Protein AF-A0A6A9QMZ2-F1 (afdb_monomer)

Foldseek 3Di:
DLLCLVLLPAADEAEPPPPDPVVVVLVVLLVVLQLDAPQCNVVRDDDPSCPPSVVDDHNPFQQHDPDLAADAQRKHFFAQQPRSYDADEPDHGAIWGAHDRVNRYIYHDDPVVGSSGYHYHYDYLVCPLVLAWLEEEEADQPFAAVVVVLVVLQVCCVVTNYHYDFDAQVDDVVVSVVVSPVPPVPVVRHHYGYHHLQHPDPDPTDGRVRSSNSVSVVSSVSND

Radius of gyration: 20.59 Å; Cα contacts (8 Å, |Δi|>4): 320; chains: 1; bounding box: 48×42×63 Å

Solvent-accessible surface area (backbone atoms only — not comparable to full-atom va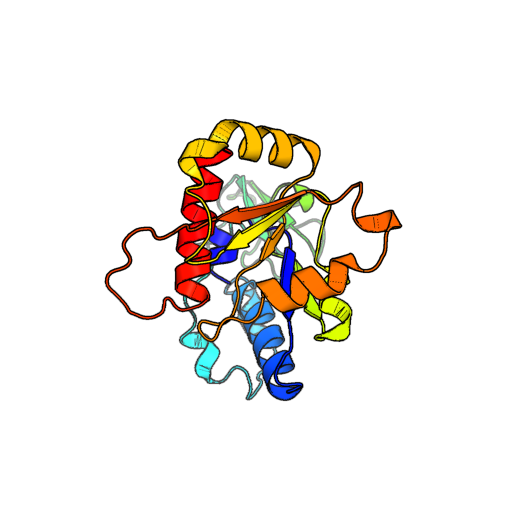lues): 13296 Å² total; per-residue (Å²): 106,51,63,45,48,76,71,64,38,62,70,45,78,43,72,44,83,81,76,52,66,67,59,54,49,34,54,52,51,53,48,61,56,54,72,43,35,78,67,58,49,74,79,49,80,93,47,83,79,49,74,64,56,86,74,54,78,81,54,74,46,78,50,36,77,92,58,71,66,72,46,67,74,42,48,30,55,25,53,89,60,47,47,64,49,90,52,56,56,93,64,39,66,48,38,33,25,29,72,33,53,88,81,23,36,35,43,87,38,72,68,89,80,53,72,77,60,47,51,76,47,80,37,46,66,87,48,50,61,74,66,63,44,53,27,24,39,34,59,37,88,89,30,47,62,56,81,84,42,32,68,60,54,32,57,43,34,78,74,62,41,74,35,79,47,76,46,58,66,90,56,65,54,70,63,56,52,58,65,54,51,79,43,75,84,57,57,82,63,41,51,73,44,53,25,22,71,63,75,88,61,94,58,97,66,63,51,51,72,59,47,51,47,45,39,51,54,53,50,52,65,51,66,105

Secondary structure (DSSP, 8-state):
-HHHHHTT-SEEEEEESS--HHHHHHHHHHHHHHHS-HHHHTTSPP-GGGTTGGGSPP---TTS-SSSS--TT-EEEEBTTB-SS--B-SSSSEEEEEEETTTTEEEEE-GGGS---PEEEEEESGGGGGG--SEEEEEEEEEEPGGGGHHHHHHHHHHH--EEEE--TT--HHHHHHHHT--HHHHTT-EEEEE-SSTT-SSS---HHHHHHHHHHHHHHHH-

pLDDT: mean 88.33, std 8.97, range [49.62, 98.19]

Organism: NCBI:txid523847

InterPro domains:
  IPR003750 Putative RNA methyltransferase C9orf114-like [PF02598] (19-68)
  IPR012340 Nucleic acid-binding, OB-fold [G3DSA:2.40.50.140] (64-119)
  IPR029026 tRNA (guanine-N1-)-methyltransferase, N-terminal [G3DSA:3.40.1280.10] (2-221)
  IPR029028 Alpha/beta knot methyltransferases [SSF75217] (2-222)

Structure (mmCIF, N/CA/C/O backbone):
data_AF-A0A6A9QMZ2-F1
#
_entry.id   AF-A0A6A9QMZ2-F1
#
loop_
_atom_site.group_PDB
_atom_site.id
_atom_site.type_symbol
_atom_site.label_atom_id
_atom_site.label_alt_id
_atom_site.label_comp_id
_atom_site.label_asym_id
_atom_site.label_entity_id
_atom_site.label_seq_id
_atom_site.pdbx_PDB_ins_code
_atom_site.Cartn_x
_atom_site.Cartn_y
_atom_site.Cartn_z
_atom_site.occupancy
_atom_site.B_iso_or_equiv
_atom_site.auth_seq_id
_atom_site.auth_comp_id
_atom_site.auth_asym_id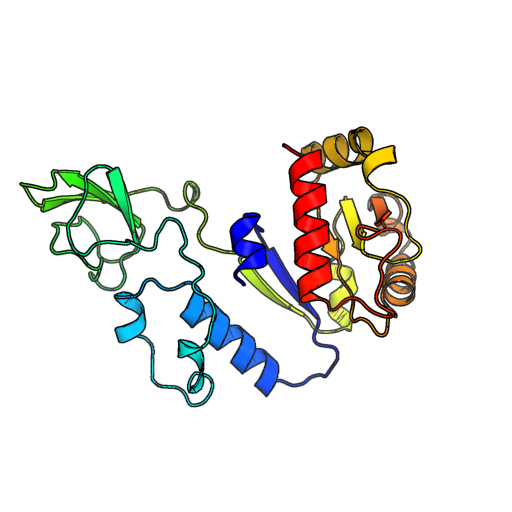
_atom_site.auth_atom_id
_atom_site.pdbx_PDB_model_num
ATOM 1 N N . MET A 1 1 ? -2.207 -4.428 -2.114 1.00 86.50 1 MET A N 1
ATOM 2 C CA . MET A 1 1 ? -1.305 -4.008 -3.212 1.00 86.50 1 MET A CA 1
ATOM 3 C C . MET A 1 1 ? -1.968 -2.960 -4.093 1.00 86.50 1 MET A C 1
ATOM 5 O O . MET A 1 1 ? -1.589 -1.808 -3.995 1.00 86.50 1 MET A O 1
ATOM 9 N N . ARG A 1 2 ? -3.012 -3.285 -4.872 1.00 91.56 2 ARG A N 1
ATOM 10 C CA . ARG A 1 2 ? -3.706 -2.273 -5.695 1.00 91.56 2 ARG A CA 1
ATOM 11 C C . ARG A 1 2 ? -4.285 -1.112 -4.872 1.00 91.56 2 ARG A C 1
ATOM 13 O O . ARG A 1 2 ? -4.018 0.035 -5.193 1.00 91.56 2 ARG A O 1
ATOM 20 N N . VAL A 1 3 ? -5.010 -1.408 -3.789 1.00 94.44 3 VAL A N 1
ATOM 21 C CA . VAL A 1 3 ? -5.594 -0.386 -2.895 1.00 94.44 3 VAL A CA 1
ATOM 22 C C . VAL A 1 3 ? -4.527 0.565 -2.344 1.00 94.44 3 VAL A C 1
ATOM 24 O O . VAL A 1 3 ? -4.656 1.772 -2.494 1.00 94.44 3 VAL A O 1
ATOM 27 N N . SER A 1 4 ? -3.435 0.034 -1.785 1.00 93.75 4 SER A N 1
ATOM 28 C CA . SER A 1 4 ? -2.322 0.851 -1.281 1.00 93.75 4 SER A CA 1
ATOM 29 C C . SER A 1 4 ? -1.710 1.736 -2.372 1.00 93.75 4 SER A C 1
ATOM 31 O O . SER A 1 4 ? -1.370 2.882 -2.103 1.00 93.75 4 SER A O 1
ATOM 33 N N . SER A 1 5 ? -1.625 1.243 -3.611 1.00 93.38 5 SER A N 1
ATOM 34 C CA . SER A 1 5 ? -1.087 2.025 -4.724 1.00 93.38 5 SER A CA 1
ATOM 35 C C . SER A 1 5 ? -2.019 3.134 -5.211 1.00 93.38 5 SER A C 1
ATOM 37 O O . SER A 1 5 ? -1.528 4.194 -5.584 1.00 93.38 5 SER A O 1
ATOM 39 N N . ILE A 1 6 ? -3.342 2.924 -5.175 1.00 95.31 6 ILE A N 1
ATOM 40 C CA . ILE A 1 6 ? -4.338 3.954 -5.528 1.00 95.31 6 ILE A CA 1
ATOM 41 C C . ILE A 1 6 ? -4.160 5.193 -4.644 1.00 95.31 6 ILE A C 1
ATOM 43 O O . ILE A 1 6 ? -4.133 6.310 -5.151 1.00 95.31 6 ILE A O 1
ATOM 47 N N . PHE A 1 7 ? -3.980 4.987 -3.338 1.00 95.94 7 PHE A N 1
ATOM 48 C CA . PHE A 1 7 ? -3.843 6.066 -2.355 1.00 95.94 7 PHE A CA 1
ATOM 49 C C . PHE A 1 7 ? -2.390 6.433 -2.043 1.00 95.94 7 PHE A C 1
ATOM 51 O O . PHE A 1 7 ? -2.130 7.073 -1.032 1.00 95.94 7 PHE A O 1
ATOM 58 N N . ARG A 1 8 ? -1.441 6.017 -2.894 1.00 94.38 8 ARG A N 1
ATOM 59 C CA . ARG A 1 8 ? -0.010 6.344 -2.778 1.00 94.38 8 ARG A CA 1
ATOM 60 C C . ARG A 1 8 ? 0.588 6.065 -1.392 1.00 94.38 8 ARG A C 1
ATOM 62 O O . ARG A 1 8 ? 1.435 6.811 -0.920 1.00 94.38 8 ARG A O 1
ATOM 69 N N . VAL A 1 9 ? 0.170 4.972 -0.753 1.00 95.62 9 VAL A N 1
ATOM 70 C CA . VAL A 1 9 ? 0.672 4.577 0.571 1.00 95.62 9 VAL A CA 1
ATOM 71 C C . VAL A 1 9 ? 2.188 4.371 0.512 1.00 95.62 9 VAL A C 1
ATOM 73 O O . VAL A 1 9 ? 2.665 3.635 -0.357 1.00 95.62 9 VAL A O 1
ATOM 76 N N . ASN A 1 10 ? 2.920 4.999 1.435 1.00 94.56 10 ASN A N 1
ATOM 77 C CA . ASN A 1 10 ? 4.382 4.930 1.525 1.00 94.56 10 ASN A CA 1
ATOM 78 C C . ASN A 1 10 ? 4.872 3.587 2.066 1.00 94.56 10 ASN A C 1
ATOM 80 O O . ASN A 1 10 ? 5.710 2.955 1.435 1.00 94.56 10 ASN A O 1
ATOM 84 N N . ASP A 1 11 ? 4.312 3.128 3.185 1.00 95.56 11 ASP A N 1
ATOM 85 C CA . ASP A 1 11 ? 4.731 1.910 3.877 1.00 95.56 11 ASP A CA 1
ATOM 86 C C . ASP A 1 11 ? 3.536 0.980 4.101 1.00 95.56 11 ASP A C 1
ATOM 88 O O . ASP A 1 11 ? 2.473 1.392 4.564 1.00 95.56 11 ASP A O 1
ATOM 92 N N . LEU A 1 12 ? 3.708 -0.300 3.771 1.00 95.62 12 LEU A N 1
ATOM 93 C CA . LEU A 1 12 ? 2.723 -1.353 3.989 1.00 95.62 12 LEU A CA 1
ATOM 94 C C . LEU A 1 12 ? 3.300 -2.402 4.939 1.00 95.62 12 LEU A C 1
ATOM 96 O O . LEU A 1 12 ? 4.093 -3.264 4.543 1.00 95.62 12 LEU A O 1
ATOM 100 N N . ILE A 1 13 ? 2.871 -2.322 6.194 1.00 94.69 13 ILE A N 1
ATOM 101 C CA . ILE A 1 13 ? 3.315 -3.205 7.269 1.00 94.69 13 ILE A CA 1
ATOM 102 C C . ILE A 1 13 ? 2.304 -4.341 7.439 1.00 94.69 13 ILE A C 1
ATOM 104 O O . ILE A 1 13 ? 1.124 -4.106 7.692 1.00 94.69 13 ILE A O 1
ATOM 108 N N . TRP A 1 14 ? 2.774 -5.577 7.310 1.00 92.94 14 TRP A N 1
ATOM 109 C CA . TRP A 1 14 ? 2.007 -6.787 7.587 1.00 92.94 14 TRP A CA 1
ATOM 110 C C . TRP A 1 14 ? 2.369 -7.298 8.972 1.00 92.94 14 TRP A C 1
ATOM 112 O O . TRP A 1 14 ? 3.551 -7.432 9.286 1.00 92.94 14 TRP A O 1
ATOM 122 N N . ILE A 1 15 ? 1.358 -7.593 9.780 1.00 90.88 15 ILE A N 1
ATOM 123 C CA . ILE A 1 15 ? 1.539 -8.195 11.099 1.00 90.88 15 ILE A CA 1
ATOM 124 C C . ILE A 1 15 ? 1.282 -9.691 10.949 1.00 90.88 15 ILE A C 1
ATOM 126 O O . ILE A 1 15 ? 0.176 -10.085 10.584 1.00 90.88 15 ILE A O 1
ATOM 130 N N . ASP A 1 16 ? 2.303 -10.503 11.197 1.00 88.38 16 ASP A N 1
ATOM 131 C CA . ASP A 1 16 ? 2.212 -11.959 11.151 1.00 88.38 16 ASP A CA 1
ATOM 132 C C . ASP A 1 16 ? 1.685 -12.498 12.487 1.00 88.38 16 ASP A C 1
ATOM 134 O O . ASP A 1 16 ? 2.429 -12.662 13.455 1.00 88.38 16 ASP A O 1
ATOM 138 N N . ASP A 1 17 ? 0.379 -12.759 12.530 1.00 82.50 17 ASP A N 1
ATOM 139 C CA . ASP A 1 17 ? -0.325 -13.365 13.662 1.00 82.50 17 ASP A CA 1
ATOM 140 C C . ASP A 1 17 ? -0.388 -14.902 13.584 1.00 82.50 17 ASP A C 1
ATOM 142 O O . ASP A 1 17 ? -0.655 -15.567 14.584 1.00 82.50 17 ASP A O 1
ATOM 146 N N . VAL A 1 18 ? -0.110 -15.491 12.415 1.00 81.38 18 VAL A N 1
ATOM 147 C CA . VAL A 1 18 ? -0.161 -16.949 12.186 1.00 81.38 18 VAL A CA 1
ATOM 148 C C . VAL A 1 18 ? 1.218 -17.603 12.352 1.00 81.38 18 VAL A C 1
ATOM 150 O O . VAL A 1 18 ? 1.312 -18.822 12.496 1.00 81.38 18 VAL A O 1
ATOM 153 N N . LYS A 1 19 ? 2.296 -16.808 12.347 1.00 79.94 19 LYS A N 1
ATOM 154 C CA . LYS A 1 19 ? 3.702 -17.250 12.362 1.00 79.94 19 LYS A CA 1
ATOM 155 C C . LYS A 1 19 ? 4.021 -18.203 11.207 1.00 79.94 19 LYS A C 1
ATOM 157 O O . LYS A 1 19 ? 4.801 -19.148 11.352 1.00 79.94 19 LYS A O 1
ATOM 162 N N . ASN A 1 20 ? 3.410 -17.967 10.044 1.00 84.50 20 ASN A N 1
ATOM 163 C CA . ASN A 1 20 ? 3.554 -18.830 8.874 1.00 84.50 20 ASN A CA 1
ATOM 164 C C . ASN A 1 20 ? 4.516 -18.220 7.844 1.00 84.50 20 ASN A C 1
ATOM 166 O O . ASN A 1 20 ? 4.152 -17.381 7.016 1.00 84.50 20 ASN A O 1
ATOM 170 N N . LYS A 1 21 ? 5.760 -18.712 7.860 1.00 85.19 21 LYS A N 1
ATOM 171 C CA . LYS A 1 21 ? 6.833 -18.238 6.973 1.00 85.19 21 LYS A CA 1
ATOM 172 C C . LYS A 1 21 ? 6.531 -18.437 5.485 1.00 85.19 21 LYS A C 1
ATOM 174 O O . LYS A 1 21 ? 6.962 -17.612 4.678 1.00 85.19 21 LYS A O 1
ATOM 179 N N . ASP A 1 22 ? 5.783 -19.474 5.118 1.00 87.12 22 ASP A N 1
ATOM 180 C CA . ASP A 1 22 ? 5.457 -19.750 3.716 1.00 87.12 22 ASP A CA 1
ATOM 181 C C . ASP A 1 22 ? 4.478 -18.711 3.165 1.00 87.12 22 ASP A C 1
ATOM 183 O O . ASP A 1 22 ? 4.673 -18.195 2.064 1.00 87.12 22 ASP A O 1
ATOM 187 N N . ILE A 1 23 ? 3.479 -18.319 3.963 1.00 88.31 23 ILE A N 1
ATOM 188 C CA . ILE A 1 23 ? 2.535 -17.252 3.600 1.00 88.31 23 ILE A CA 1
ATOM 189 C C . ILE A 1 23 ? 3.276 -15.925 3.421 1.00 88.31 23 ILE A C 1
ATOM 191 O O . ILE A 1 23 ? 3.091 -15.248 2.409 1.00 88.31 23 ILE A O 1
ATOM 195 N N . ASN A 1 24 ? 4.171 -15.580 4.349 1.00 89.38 24 ASN A N 1
ATOM 196 C CA . ASN A 1 24 ? 4.973 -14.356 4.266 1.00 89.38 24 ASN A CA 1
ATOM 197 C C . ASN A 1 24 ? 5.828 -14.314 2.995 1.00 89.38 24 ASN A C 1
ATOM 199 O O . ASN A 1 24 ? 5.927 -13.273 2.336 1.00 89.38 24 ASN A O 1
ATOM 203 N N . LYS A 1 25 ? 6.413 -15.456 2.620 1.00 90.00 25 LYS A N 1
ATOM 204 C CA . LYS A 1 25 ? 7.180 -15.597 1.381 1.00 90.00 25 LYS A CA 1
ATOM 205 C C . LYS A 1 25 ? 6.290 -15.386 0.157 1.00 90.00 25 LYS A C 1
ATOM 207 O O . LYS A 1 25 ? 6.653 -14.600 -0.715 1.00 90.00 25 LYS A O 1
ATOM 212 N N . ILE A 1 26 ? 5.119 -16.023 0.114 1.00 91.69 26 ILE A N 1
ATOM 213 C CA . ILE A 1 26 ? 4.149 -15.867 -0.980 1.00 91.69 26 ILE A CA 1
ATOM 214 C C . ILE A 1 26 ? 3.724 -14.399 -1.116 1.00 91.69 26 ILE A C 1
ATOM 216 O O . ILE A 1 26 ? 3.772 -13.849 -2.213 1.00 91.69 26 ILE A O 1
ATOM 220 N N . ILE A 1 27 ? 3.374 -13.736 -0.011 1.00 90.44 27 ILE A N 1
ATOM 221 C CA . ILE A 1 27 ? 2.973 -12.323 0.006 1.00 90.44 27 ILE A CA 1
ATOM 222 C C . ILE A 1 27 ? 4.088 -11.423 -0.550 1.00 90.44 27 ILE A C 1
ATOM 224 O O . ILE A 1 27 ? 3.818 -10.569 -1.399 1.00 90.44 27 ILE A O 1
ATOM 228 N N . CYS A 1 28 ? 5.335 -11.624 -0.114 1.00 90.50 28 CYS A N 1
ATOM 229 C CA . CYS A 1 28 ? 6.490 -10.869 -0.605 1.00 90.50 28 CYS A CA 1
ATOM 230 C C . CYS A 1 28 ? 6.742 -11.088 -2.105 1.00 90.50 28 CYS A C 1
ATOM 232 O O . CYS A 1 28 ? 7.024 -10.139 -2.836 1.00 90.50 28 CYS A O 1
ATOM 234 N N . GLU A 1 29 ? 6.671 -12.334 -2.577 1.00 92.62 29 GLU A N 1
ATOM 235 C CA . GLU A 1 29 ? 6.902 -12.671 -3.987 1.00 92.62 29 GLU A CA 1
ATOM 236 C C . GLU A 1 29 ? 5.795 -12.119 -4.886 1.00 92.62 29 GLU A C 1
ATOM 238 O O . GLU A 1 29 ? 6.093 -11.490 -5.903 1.00 92.62 29 GLU A O 1
ATOM 243 N N . LEU A 1 30 ? 4.527 -12.269 -4.486 1.00 92.06 30 LEU A N 1
ATOM 244 C CA . LEU A 1 30 ? 3.396 -11.673 -5.199 1.00 92.06 30 LEU A CA 1
ATOM 245 C C . LEU A 1 30 ? 3.534 -10.149 -5.261 1.00 92.06 30 LEU A C 1
ATOM 247 O O . LEU A 1 30 ? 3.260 -9.561 -6.307 1.00 92.06 30 LEU A O 1
ATOM 251 N N . TYR A 1 31 ? 4.011 -9.510 -4.184 1.00 91.25 31 TYR A N 1
ATOM 252 C CA . TYR A 1 31 ? 4.220 -8.065 -4.169 1.00 91.25 31 TYR A CA 1
ATOM 253 C C . TYR A 1 31 ? 5.272 -7.642 -5.183 1.00 91.25 31 TYR A C 1
ATOM 255 O O . TYR A 1 31 ? 4.969 -6.850 -6.078 1.00 91.25 31 TYR A O 1
ATOM 263 N N . LYS A 1 32 ? 6.468 -8.235 -5.091 1.00 90.31 32 LYS A N 1
ATOM 264 C CA . LYS A 1 32 ? 7.588 -7.983 -6.005 1.00 90.31 32 LYS A CA 1
ATOM 265 C C . LYS A 1 32 ? 7.188 -8.206 -7.458 1.00 90.31 32 LYS A C 1
ATOM 267 O O . LYS A 1 32 ? 7.542 -7.401 -8.309 1.00 90.31 32 LYS A O 1
ATOM 272 N N . TYR A 1 33 ? 6.422 -9.256 -7.739 1.00 91.19 33 TYR A N 1
ATOM 273 C CA . TYR A 1 33 ? 5.910 -9.519 -9.078 1.00 91.19 33 TYR A CA 1
ATOM 274 C C . TYR A 1 33 ? 4.891 -8.459 -9.532 1.00 91.19 33 TYR A C 1
ATOM 276 O O . TYR A 1 33 ? 4.923 -8.016 -10.680 1.00 91.19 33 TYR A O 1
ATOM 284 N N . SER A 1 34 ? 3.991 -8.022 -8.643 1.00 89.81 34 SER A N 1
ATOM 285 C CA . SER A 1 34 ? 2.905 -7.087 -8.973 1.00 89.81 34 SER A CA 1
ATOM 286 C C . SER A 1 34 ? 3.379 -5.670 -9.318 1.00 89.81 34 SER A C 1
ATOM 288 O O . SER A 1 34 ? 2.790 -5.034 -10.192 1.00 89.81 34 SER A O 1
ATOM 290 N N . ILE A 1 35 ? 4.442 -5.191 -8.660 1.00 89.19 35 ILE A N 1
ATOM 291 C CA . ILE A 1 35 ? 4.995 -3.841 -8.857 1.00 89.19 35 ILE A CA 1
ATOM 292 C C . ILE A 1 35 ? 5.914 -3.741 -10.075 1.00 89.19 35 ILE A C 1
ATOM 294 O O . ILE A 1 35 ? 6.258 -2.634 -10.481 1.00 89.19 35 ILE A O 1
ATOM 298 N N . LEU A 1 36 ? 6.330 -4.864 -10.666 1.00 89.38 36 LEU A N 1
ATOM 299 C CA . LEU A 1 36 ? 7.163 -4.843 -11.864 1.00 89.38 36 LEU A CA 1
ATOM 300 C C . LEU A 1 36 ? 6.318 -4.535 -13.107 1.00 89.38 36 LEU A C 1
ATOM 302 O O . LEU A 1 36 ? 5.219 -5.078 -13.247 1.00 89.38 36 LEU A O 1
ATOM 306 N N . PRO A 1 37 ? 6.824 -3.718 -14.044 1.00 88.75 37 PRO A N 1
ATOM 307 C CA . PRO A 1 37 ? 6.187 -3.542 -15.339 1.00 88.75 37 PRO A CA 1
ATOM 308 C C . PRO A 1 37 ? 6.299 -4.819 -16.184 1.00 88.75 37 PRO A C 1
ATOM 310 O O . PRO A 1 37 ? 7.198 -5.643 -15.995 1.00 88.75 37 PRO A O 1
ATOM 313 N N . SER A 1 38 ? 5.398 -4.980 -17.154 1.00 87.06 38 SER A N 1
ATOM 314 C CA . SER A 1 38 ? 5.244 -6.213 -17.944 1.00 87.06 38 SER A CA 1
ATOM 315 C C . SER A 1 38 ? 6.528 -6.704 -18.624 1.00 87.06 38 SER A C 1
ATOM 317 O O . SER A 1 38 ? 6.740 -7.912 -18.711 1.00 87.06 38 SER A O 1
ATOM 319 N N . TYR A 1 39 ? 7.401 -5.800 -19.076 1.00 87.81 39 TYR A N 1
ATOM 320 C CA . TYR A 1 39 ? 8.663 -6.168 -19.728 1.00 87.81 39 TYR A CA 1
ATOM 321 C C . TYR A 1 39 ? 9.715 -6.715 -18.751 1.00 87.81 39 TYR A C 1
ATOM 323 O O . TYR A 1 39 ? 10.486 -7.580 -19.149 1.00 87.81 39 TYR A O 1
ATOM 331 N N . LEU A 1 40 ? 9.697 -6.301 -17.476 1.00 90.25 40 LEU A N 1
ATOM 332 C CA . LEU A 1 40 ? 10.585 -6.840 -16.433 1.00 90.25 40 LEU A CA 1
ATOM 333 C C . LEU A 1 40 ? 10.031 -8.108 -15.776 1.00 90.25 40 LEU A C 1
ATOM 335 O O . LEU A 1 40 ? 10.783 -8.861 -15.162 1.00 90.25 40 LEU A O 1
ATOM 339 N N . LYS A 1 41 ? 8.725 -8.383 -15.907 1.00 88.69 41 LYS A N 1
ATOM 340 C CA . LYS A 1 41 ? 8.127 -9.631 -15.399 1.00 88.69 41 LYS A CA 1
ATOM 341 C C . LYS A 1 41 ? 8.687 -10.874 -16.089 1.00 88.69 41 LYS A C 1
ATOM 343 O O . LYS A 1 41 ? 8.692 -11.935 -15.476 1.00 88.69 41 LYS A O 1
ATOM 348 N N . LYS A 1 42 ? 9.154 -10.749 -17.337 1.00 84.06 42 LYS A N 1
ATOM 349 C CA . LYS A 1 42 ? 9.774 -11.851 -18.093 1.00 84.06 42 LYS A CA 1
ATOM 350 C C . LYS A 1 42 ? 11.081 -12.333 -17.462 1.00 84.06 42 LYS A C 1
ATOM 352 O O . LYS A 1 42 ? 11.360 -13.524 -17.500 1.00 84.06 42 LYS A O 1
ATOM 357 N N . ASP A 1 43 ? 11.823 -11.421 -16.839 1.00 85.88 43 ASP A N 1
ATOM 358 C CA . ASP A 1 43 ? 13.094 -11.715 -16.170 1.00 85.88 43 ASP A CA 1
ATOM 359 C C . ASP A 1 43 ? 12.888 -12.209 -14.726 1.00 85.88 43 ASP A C 1
ATOM 361 O O . ASP A 1 43 ? 13.849 -12.527 -14.018 1.00 85.88 43 ASP A O 1
ATOM 365 N N . PHE A 1 44 ? 11.635 -12.256 -14.257 1.00 88.00 44 PHE A N 1
ATOM 366 C CA . PHE A 1 44 ? 11.313 -12.728 -12.920 1.00 88.00 44 PHE A CA 1
ATOM 367 C C . PHE A 1 44 ? 11.369 -14.265 -12.867 1.00 88.00 44 PHE A C 1
ATOM 369 O O . PHE A 1 44 ? 10.736 -14.921 -13.696 1.00 88.00 44 PHE A O 1
ATOM 376 N N . PRO A 1 45 ? 12.077 -14.871 -11.892 1.00 88.94 45 PRO A N 1
ATOM 377 C CA . PRO A 1 45 ? 12.206 -16.323 -11.815 1.00 88.94 45 PRO A CA 1
ATOM 378 C C . PRO A 1 45 ? 10.857 -17.041 -11.718 1.00 88.94 45 PRO A C 1
ATOM 380 O O . PRO A 1 45 ? 9.973 -16.625 -10.965 1.00 88.94 45 PRO A O 1
ATOM 383 N N . ILE A 1 46 ? 10.733 -18.171 -12.418 1.00 87.62 46 ILE A N 1
ATOM 384 C CA . ILE A 1 46 ? 9.569 -19.053 -12.304 1.00 87.62 46 ILE A CA 1
ATOM 385 C C . ILE A 1 46 ? 9.579 -19.684 -10.908 1.00 87.62 46 ILE A C 1
ATOM 387 O O . ILE A 1 46 ? 10.530 -20.364 -10.524 1.00 87.62 46 ILE A O 1
ATOM 391 N N . LYS A 1 47 ? 8.515 -19.439 -10.145 1.00 90.38 47 LYS A N 1
ATOM 392 C CA . LYS A 1 47 ? 8.350 -19.878 -8.757 1.00 90.38 47 LYS A CA 1
ATOM 393 C C . LYS A 1 47 ? 6.965 -20.485 -8.570 1.00 90.38 47 LYS A C 1
ATOM 395 O O . LYS A 1 47 ? 5.987 -19.953 -9.098 1.00 90.38 47 LYS A O 1
ATOM 400 N N . ASN A 1 48 ? 6.864 -21.562 -7.791 1.00 87.81 48 ASN A N 1
ATOM 401 C CA . ASN A 1 48 ? 5.579 -22.215 -7.507 1.00 87.81 48 ASN A CA 1
ATOM 402 C C . ASN A 1 48 ? 4.613 -21.272 -6.776 1.00 87.81 48 ASN A C 1
ATOM 404 O O . ASN A 1 48 ? 3.410 -21.295 -7.029 1.00 87.81 48 ASN A O 1
ATOM 408 N N . GLU A 1 49 ? 5.152 -20.384 -5.941 1.00 89.81 49 GLU A N 1
ATOM 409 C CA . GLU A 1 49 ? 4.430 -19.330 -5.226 1.00 89.81 49 GLU A CA 1
ATOM 410 C C . GLU A 1 49 ? 3.697 -18.362 -6.176 1.00 89.81 49 GLU A C 1
ATOM 412 O O . GLU A 1 49 ? 2.705 -17.748 -5.792 1.00 89.81 49 GLU A O 1
ATOM 417 N N . LEU A 1 50 ? 4.151 -18.249 -7.432 1.00 90.19 50 LEU A N 1
ATOM 418 C CA . LEU A 1 50 ? 3.605 -17.344 -8.447 1.00 90.19 50 LEU A CA 1
ATOM 419 C C . LEU A 1 50 ? 2.734 -18.044 -9.496 1.00 90.19 50 LEU A C 1
ATOM 421 O O . LEU A 1 50 ? 2.322 -17.404 -10.463 1.00 90.19 50 LEU A O 1
ATOM 425 N N . LYS A 1 51 ? 2.393 -19.327 -9.306 1.00 90.44 51 LYS A N 1
ATOM 426 C CA . LYS A 1 51 ? 1.584 -20.109 -10.262 1.00 90.44 51 LYS A CA 1
ATOM 427 C C . LYS A 1 51 ? 0.287 -19.401 -10.681 1.00 90.44 51 LYS A C 1
ATOM 429 O O . LYS A 1 51 ? -0.125 -19.506 -11.831 1.00 90.44 51 LYS A O 1
ATOM 434 N N . TYR A 1 52 ? -0.336 -18.669 -9.757 1.00 88.56 52 TYR A N 1
ATOM 435 C CA . TYR A 1 52 ? -1.592 -17.944 -9.981 1.00 88.56 52 TYR A CA 1
ATOM 436 C C . TYR A 1 52 ? -1.418 -16.420 -10.050 1.00 88.56 52 TYR A C 1
ATOM 438 O O . TYR A 1 52 ? -2.405 -15.688 -10.008 1.00 88.56 52 TYR A O 1
ATOM 446 N N . ALA A 1 53 ? -0.187 -15.913 -10.184 1.00 88.25 53 ALA A N 1
ATOM 447 C CA . ALA A 1 53 ? 0.082 -14.473 -10.192 1.00 88.25 53 ALA A CA 1
ATOM 448 C C . ALA A 1 53 ? -0.593 -13.734 -11.365 1.00 88.25 53 ALA A C 1
ATOM 450 O O . ALA A 1 53 ? -0.850 -12.537 -11.267 1.00 88.25 53 ALA A O 1
ATOM 451 N N . GLY A 1 54 ? -0.942 -14.442 -12.446 1.00 85.06 54 GLY A N 1
ATOM 452 C CA . GLY A 1 54 ? -1.722 -13.894 -13.561 1.00 85.06 54 GLY A CA 1
ATOM 453 C C . GLY A 1 54 ? -3.170 -13.526 -13.209 1.00 85.06 54 GLY A C 1
ATOM 454 O O . GLY A 1 54 ? -3.781 -12.754 -13.937 1.00 85.06 54 GLY A O 1
ATOM 455 N N . LEU A 1 55 ? -3.710 -14.030 -12.092 1.00 88.69 55 LEU A N 1
ATOM 456 C CA . LEU A 1 55 ? -5.038 -13.657 -11.584 1.00 88.69 55 LEU A CA 1
ATOM 457 C C . LEU A 1 55 ? -5.016 -12.369 -10.747 1.00 88.69 55 LEU A C 1
ATOM 459 O O . LEU A 1 55 ? -6.071 -11.865 -10.362 1.00 88.69 55 LEU A O 1
ATOM 463 N N . LEU A 1 56 ? -3.829 -11.840 -10.426 1.00 87.44 56 LEU A N 1
ATOM 464 C CA . LEU A 1 56 ? -3.712 -10.602 -9.663 1.00 87.44 56 LEU A CA 1
ATOM 465 C C . LEU A 1 56 ? -4.276 -9.426 -10.461 1.00 87.44 56 LEU A C 1
ATOM 467 O O . LEU A 1 56 ? -4.002 -9.262 -11.650 1.00 87.44 56 LEU A O 1
ATOM 471 N N . SER A 1 57 ? -5.005 -8.547 -9.776 1.00 87.12 57 SER A N 1
ATOM 472 C CA . SER A 1 57 ? -5.441 -7.290 -10.379 1.00 87.12 57 SER A CA 1
ATOM 473 C C . SER A 1 57 ? -4.228 -6.423 -10.737 1.00 87.12 57 SER A C 1
ATOM 475 O O . SER A 1 57 ? -3.324 -6.275 -9.906 1.00 87.12 57 SER A O 1
ATOM 477 N N . PRO A 1 58 ? -4.201 -5.802 -11.928 1.00 87.25 58 PRO A N 1
ATOM 478 C CA . PRO A 1 58 ? -3.083 -4.962 -12.330 1.00 87.25 58 PRO A CA 1
ATOM 479 C C . PRO A 1 58 ? -2.969 -3.735 -11.416 1.00 87.25 58 PRO A C 1
ATOM 481 O O . PRO A 1 58 ? -3.974 -3.099 -11.073 1.00 87.25 58 PRO A O 1
ATOM 484 N N . VAL A 1 59 ? -1.738 -3.409 -11.012 1.00 87.19 59 VAL A N 1
ATOM 485 C CA . VAL A 1 59 ? -1.443 -2.225 -10.189 1.00 87.19 59 VAL A CA 1
ATOM 486 C C . VAL A 1 59 ? -1.317 -0.973 -11.062 1.00 87.19 59 VAL A C 1
ATOM 488 O O . VAL A 1 59 ? -1.802 0.073 -10.647 1.00 87.19 59 VAL A O 1
ATOM 491 N N . ASN A 1 60 ? -0.753 -1.097 -12.274 1.00 84.81 60 ASN A N 1
ATOM 492 C CA . ASN A 1 60 ? -0.545 -0.011 -13.243 1.00 84.81 60 ASN A CA 1
ATOM 493 C C . ASN A 1 60 ? 0.052 1.242 -12.589 1.00 84.81 60 ASN A C 1
ATOM 495 O O . ASN A 1 60 ? -0.563 2.309 -12.577 1.00 84.81 60 ASN A O 1
ATOM 499 N N . LEU A 1 61 ? 1.239 1.086 -11.998 1.00 86.81 61 LEU A N 1
ATOM 500 C CA . LEU A 1 61 ? 1.973 2.214 -11.429 1.00 86.81 61 LEU A CA 1
ATOM 501 C C . LEU A 1 61 ? 2.372 3.199 -12.540 1.00 86.81 61 LEU A C 1
ATOM 503 O O . LEU A 1 61 ? 2.465 2.795 -13.696 1.00 86.81 61 LEU A O 1
ATOM 507 N N . PRO A 1 62 ? 2.673 4.466 -12.215 1.00 83.00 62 PRO A N 1
ATOM 508 C CA . PRO A 1 62 ? 3.123 5.443 -13.206 1.00 83.00 62 PRO A CA 1
ATOM 509 C C . PRO A 1 62 ? 4.330 4.993 -14.049 1.00 83.00 62 PRO A C 1
ATOM 511 O O . PRO A 1 62 ? 4.465 5.408 -15.191 1.00 83.00 62 PRO A O 1
ATOM 514 N N . SER A 1 63 ? 5.180 4.114 -13.510 1.00 77.62 63 SER A N 1
ATOM 515 C CA . SER A 1 63 ? 6.324 3.518 -14.212 1.00 77.62 63 SER A CA 1
ATOM 516 C C . SER A 1 63 ? 5.972 2.326 -15.108 1.00 77.62 63 SER A C 1
ATOM 518 O O . SER A 1 63 ? 6.869 1.701 -15.677 1.00 77.62 63 SER A O 1
ATOM 520 N N . HIS A 1 64 ? 4.694 1.941 -15.190 1.00 82.88 64 HIS A N 1
ATOM 521 C CA . HIS A 1 64 ? 4.209 0.834 -16.012 1.00 82.88 64 HIS A CA 1
ATOM 522 C C . HIS A 1 64 ? 3.723 1.391 -17.354 1.00 82.88 64 HIS A C 1
ATOM 524 O O . HIS A 1 64 ? 2.609 1.914 -17.423 1.00 82.88 64 HIS A O 1
ATOM 530 N N . PRO A 1 65 ? 4.517 1.277 -18.431 1.00 72.56 65 PRO A N 1
ATOM 531 C CA . PRO A 1 65 ? 4.124 1.795 -19.730 1.00 72.56 65 PRO A CA 1
ATOM 532 C C . PRO A 1 65 ? 2.935 1.005 -20.277 1.00 72.56 65 PRO A C 1
ATOM 534 O O . PRO A 1 65 ? 2.869 -0.223 -20.160 1.00 72.56 65 PRO A O 1
ATOM 537 N N . GLN A 1 66 ? 1.997 1.714 -20.903 1.00 68.12 66 GLN A N 1
ATOM 538 C CA . GLN A 1 66 ? 0.830 1.104 -21.551 1.00 68.12 66 GLN A CA 1
ATOM 539 C C . GLN A 1 66 ? 1.106 0.717 -23.009 1.00 68.12 66 GLN A C 1
ATOM 541 O O . GLN A 1 66 ? 0.357 -0.067 -23.589 1.00 68.12 66 GLN A O 1
ATOM 546 N N . GLN A 1 67 ? 2.177 1.252 -23.603 1.00 73.19 67 GLN A N 1
ATOM 547 C CA . GLN A 1 67 ? 2.507 1.075 -25.014 1.00 73.19 67 GLN A CA 1
ATOM 548 C C . GLN A 1 67 ? 3.977 0.692 -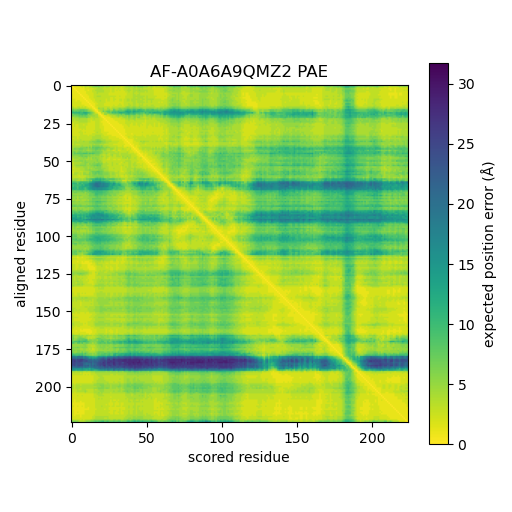25.203 1.00 73.19 67 GLN A C 1
ATOM 550 O O . GLN A 1 67 ? 4.851 1.049 -24.416 1.00 73.19 67 GLN A O 1
ATOM 555 N N . ALA A 1 68 ? 4.257 -0.048 -26.276 1.00 71.62 68 ALA A N 1
ATOM 556 C CA . ALA A 1 68 ? 5.619 -0.447 -26.629 1.00 71.62 68 ALA A CA 1
ATOM 557 C C . ALA A 1 68 ? 6.434 0.691 -27.271 1.00 71.62 68 ALA A C 1
ATOM 559 O O . ALA A 1 68 ? 7.651 0.581 -27.369 1.00 71.62 68 ALA A O 1
ATOM 560 N N . LEU A 1 69 ? 5.778 1.766 -27.714 1.00 81.25 69 LEU A N 1
ATOM 561 C CA . LEU A 1 69 ? 6.428 2.901 -28.363 1.00 81.25 69 LEU A CA 1
ATOM 562 C C . LEU A 1 69 ? 6.894 3.928 -27.322 1.00 81.25 69 LEU A C 1
ATOM 564 O O . LEU A 1 69 ? 6.154 4.174 -26.369 1.00 81.25 69 LEU A O 1
ATOM 568 N N . PRO A 1 70 ? 8.085 4.528 -27.496 1.00 81.88 70 PRO A N 1
ATOM 569 C CA . PRO A 1 70 ? 8.556 5.589 -26.619 1.00 81.88 70 PRO A CA 1
ATOM 570 C C . PRO A 1 70 ? 7.739 6.860 -26.873 1.00 81.88 70 PRO A C 1
ATOM 572 O O . PRO A 1 70 ? 7.701 7.358 -27.997 1.00 81.88 70 PRO A O 1
ATOM 575 N N . LEU A 1 71 ? 7.091 7.387 -25.836 1.00 87.00 71 LEU A N 1
ATOM 576 C CA . LEU A 1 71 ? 6.388 8.670 -25.886 1.00 87.00 71 LEU A CA 1
ATOM 577 C C . LEU A 1 71 ? 7.194 9.727 -25.136 1.00 87.00 71 LEU A C 1
ATOM 579 O O . LEU A 1 71 ? 7.725 9.454 -24.065 1.00 87.00 71 LEU A O 1
ATOM 583 N N . GLU A 1 72 ? 7.292 10.937 -25.681 1.00 89.25 72 GLU A N 1
ATOM 584 C CA . GLU A 1 72 ? 8.009 12.031 -25.017 1.00 89.25 72 GLU A CA 1
ATOM 585 C C . GLU A 1 72 ? 7.393 12.352 -23.649 1.00 89.25 72 GLU A C 1
ATOM 587 O O . GLU A 1 72 ? 6.174 12.417 -23.493 1.00 89.25 72 GLU A O 1
ATOM 592 N N . GLY A 1 73 ? 8.253 12.514 -22.642 1.00 86.94 73 GLY A N 1
ATOM 593 C CA . GLY A 1 73 ? 7.863 12.693 -21.244 1.00 86.94 73 GLY A CA 1
ATOM 594 C C . GLY A 1 73 ? 7.492 11.398 -20.511 1.00 86.94 73 GLY A C 1
ATOM 595 O O . GLY A 1 73 ? 7.285 11.434 -19.299 1.00 86.94 73 GLY A O 1
ATOM 596 N N . GLU A 1 74 ? 7.427 10.249 -21.191 1.00 86.88 74 GLU A N 1
ATOM 597 C CA . GLU A 1 74 ? 7.164 8.968 -20.535 1.00 86.88 74 GLU A CA 1
ATOM 598 C C . GLU A 1 74 ? 8.354 8.551 -19.664 1.00 86.88 74 GLU A C 1
ATOM 600 O O . GLU A 1 74 ? 9.504 8.561 -20.113 1.00 86.88 74 GLU A O 1
ATOM 605 N N . VAL A 1 75 ? 8.062 8.148 -18.423 1.00 88.44 75 VAL A N 1
ATOM 606 C CA . VAL A 1 75 ? 9.056 7.662 -17.462 1.00 88.44 75 VAL A CA 1
ATOM 607 C C . VAL A 1 75 ? 8.965 6.146 -17.342 1.00 88.44 75 VAL A C 1
ATOM 609 O O . VAL A 1 75 ? 7.893 5.596 -17.089 1.00 88.44 75 VAL A O 1
ATOM 612 N N . ARG A 1 76 ? 10.098 5.454 -17.469 1.00 87.25 76 ARG A N 1
ATOM 613 C CA . ARG A 1 76 ? 10.176 3.992 -17.384 1.00 87.25 76 ARG A CA 1
ATOM 614 C C . ARG A 1 76 ? 11.275 3.546 -16.443 1.00 87.25 76 ARG A C 1
ATOM 616 O O . ARG A 1 76 ? 12.335 4.155 -16.375 1.00 87.25 76 ARG A O 1
ATOM 623 N N . ILE A 1 77 ? 11.034 2.450 -15.731 1.00 88.69 77 ILE A N 1
ATOM 624 C CA . ILE A 1 77 ? 12.060 1.814 -14.902 1.00 88.69 77 ILE A CA 1
ATOM 625 C C . ILE A 1 77 ? 12.868 0.819 -15.736 1.00 88.69 77 ILE A C 1
ATOM 627 O O . ILE A 1 77 ? 12.309 -0.103 -16.328 1.00 88.69 77 ILE A O 1
ATOM 631 N N . GLY A 1 78 ? 14.182 0.989 -15.775 1.00 89.06 78 GLY A N 1
ATOM 632 C CA . GLY A 1 78 ? 15.116 0.053 -16.382 1.00 89.06 78 GLY A CA 1
ATOM 633 C C . GLY A 1 78 ? 15.752 -0.862 -15.356 1.00 89.06 78 GLY A C 1
ATOM 634 O O . GLY A 1 78 ? 16.052 -0.441 -14.233 1.00 89.06 78 GLY A O 1
ATOM 635 N N . ARG A 1 79 ? 15.974 -2.115 -15.757 1.00 88.75 79 ARG A N 1
ATOM 636 C CA . ARG A 1 79 ? 16.880 -3.028 -15.057 1.00 88.75 79 ARG A CA 1
ATOM 637 C C . ARG A 1 79 ? 17.772 -3.758 -16.044 1.00 88.75 79 ARG A C 1
ATOM 639 O O . ARG A 1 79 ? 17.262 -4.301 -17.021 1.00 88.75 79 ARG A O 1
ATOM 646 N N . LYS A 1 80 ? 19.077 -3.823 -15.775 1.00 87.19 80 LYS A N 1
ATOM 647 C CA . LYS A 1 80 ? 20.079 -4.482 -16.633 1.00 87.19 80 LYS A CA 1
ATOM 648 C C . LYS A 1 80 ? 19.991 -4.035 -18.105 1.00 87.19 80 LYS A C 1
ATOM 650 O O . LYS A 1 80 ? 20.116 -4.853 -19.010 1.00 87.19 80 LYS A O 1
ATOM 655 N N . GLY A 1 81 ? 19.713 -2.752 -18.335 1.00 85.75 81 GLY A N 1
ATOM 656 C CA . GLY A 1 81 ? 19.546 -2.157 -19.665 1.00 85.75 81 GLY A CA 1
ATOM 657 C C . GLY A 1 81 ? 18.177 -2.394 -20.316 1.00 85.75 81 GLY A C 1
ATOM 658 O O . GLY A 1 81 ? 17.912 -1.854 -21.383 1.00 85.75 81 GLY A O 1
ATOM 659 N N . ASN A 1 82 ? 17.274 -3.161 -19.696 1.00 88.19 82 ASN A N 1
ATOM 660 C CA . ASN A 1 82 ? 15.927 -3.386 -20.215 1.00 88.19 82 ASN A CA 1
ATOM 661 C C . ASN A 1 82 ? 14.949 -2.329 -19.677 1.00 88.19 82 ASN A C 1
ATOM 663 O O . ASN A 1 82 ? 14.486 -2.425 -18.540 1.00 88.19 82 ASN A O 1
ATOM 667 N N . PHE A 1 83 ? 14.608 -1.345 -20.512 1.00 86.44 83 PHE A N 1
ATOM 668 C CA . PHE A 1 83 ? 13.603 -0.305 -20.233 1.00 86.44 83 PHE A CA 1
ATOM 669 C C . PHE A 1 83 ? 12.249 -0.579 -20.918 1.00 86.44 83 PHE A C 1
ATOM 671 O O . PHE A 1 83 ? 11.342 0.255 -20.886 1.00 86.44 83 PHE A O 1
ATOM 678 N N . GLY A 1 84 ? 12.098 -1.738 -21.571 1.00 85.06 84 GLY A N 1
ATOM 679 C CA . GLY A 1 84 ? 10.896 -2.083 -22.334 1.00 85.06 84 GLY A CA 1
ATOM 680 C C . GLY A 1 84 ? 10.699 -1.267 -23.617 1.00 85.06 84 GLY A C 1
ATOM 681 O O . GLY A 1 84 ? 9.614 -1.311 -24.192 1.00 85.06 84 GLY A O 1
ATOM 682 N N . ILE A 1 85 ? 11.720 -0.515 -24.034 1.00 82.88 85 ILE A N 1
ATOM 683 C CA . ILE A 1 85 ? 11.817 0.260 -25.276 1.00 82.88 85 ILE A CA 1
ATOM 684 C C . ILE A 1 85 ? 13.253 0.224 -25.782 1.00 82.88 85 ILE A C 1
ATOM 686 O O . ILE A 1 85 ? 14.190 0.079 -25.000 1.00 82.88 85 ILE A O 1
ATOM 690 N N . ASP A 1 86 ? 13.391 0.388 -27.091 1.00 82.56 86 ASP A N 1
ATOM 691 C CA . ASP A 1 86 ? 14.664 0.546 -27.785 1.00 82.56 86 ASP A CA 1
ATOM 692 C C . ASP A 1 86 ? 15.048 2.036 -27.796 1.00 82.56 86 ASP A C 1
ATOM 694 O O . ASP A 1 86 ? 14.699 2.773 -28.722 1.00 82.56 86 ASP A O 1
ATOM 698 N N . VAL A 1 87 ? 15.655 2.500 -26.698 1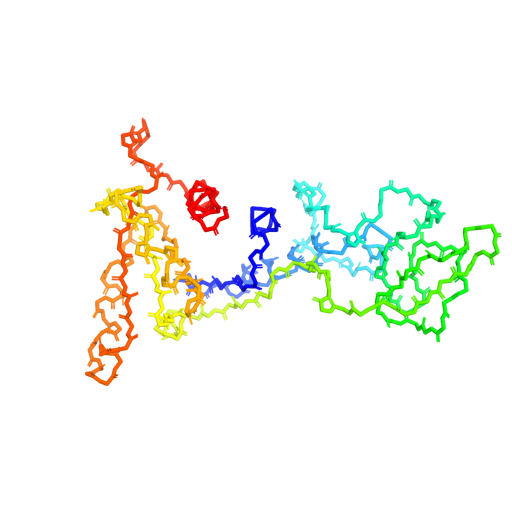.00 79.50 87 VAL A N 1
ATOM 699 C CA . VAL A 1 87 ? 16.144 3.876 -26.520 1.00 79.50 87 VAL A CA 1
ATOM 700 C C . VAL A 1 87 ? 17.555 3.895 -25.953 1.00 79.50 87 VAL A C 1
ATOM 702 O O . VAL A 1 87 ? 17.898 3.094 -25.085 1.00 79.50 87 VAL A O 1
ATOM 705 N N . ASP A 1 88 ? 18.342 4.866 -26.405 1.00 82.12 88 ASP A N 1
ATOM 706 C CA . ASP A 1 88 ? 19.664 5.154 -25.875 1.00 82.12 88 ASP A CA 1
ATOM 707 C C . ASP A 1 88 ? 19.511 5.757 -24.476 1.00 82.12 88 ASP A C 1
ATOM 709 O O . ASP A 1 88 ? 19.136 6.924 -24.301 1.00 82.12 88 ASP A O 1
ATOM 713 N N . THR A 1 89 ? 19.780 4.936 -23.463 1.00 80.31 89 THR A N 1
ATOM 714 C CA . THR A 1 89 ? 19.798 5.339 -22.055 1.00 80.31 89 THR A CA 1
ATOM 715 C C . THR A 1 89 ? 21.233 5.484 -21.557 1.00 80.31 89 THR A C 1
ATOM 717 O O . THR A 1 89 ? 22.057 4.607 -21.815 1.00 80.31 89 THR A O 1
ATOM 720 N N . PRO A 1 90 ? 21.554 6.527 -20.770 1.00 78.50 90 PRO A N 1
ATOM 721 C CA . PRO A 1 90 ? 22.916 6.740 -20.281 1.00 78.50 90 PRO A CA 1
ATOM 722 C C . PRO A 1 90 ? 23.352 5.776 -19.157 1.00 78.50 90 PRO A C 1
ATOM 724 O O . PRO A 1 90 ? 24.481 5.868 -18.684 1.00 78.50 90 PRO A O 1
ATOM 727 N N . TYR A 1 91 ? 22.483 4.871 -18.695 1.00 82.88 91 TYR A N 1
ATOM 728 C CA . TYR A 1 91 ? 22.740 3.920 -17.605 1.00 82.88 91 TYR A CA 1
ATOM 729 C C . TYR A 1 91 ? 21.863 2.665 -17.743 1.00 82.88 91 TYR A C 1
ATOM 731 O O . TYR A 1 91 ? 20.911 2.640 -18.520 1.00 82.88 91 TYR A O 1
ATOM 739 N N . ASN A 1 92 ? 22.178 1.629 -16.957 1.00 85.19 92 ASN A N 1
ATOM 740 C CA . ASN A 1 92 ? 21.544 0.308 -17.049 1.00 85.19 92 ASN A CA 1
ATOM 741 C C . ASN A 1 92 ? 20.375 0.088 -16.072 1.00 85.19 92 ASN A C 1
ATOM 743 O O . ASN A 1 92 ? 19.524 -0.762 -16.333 1.00 85.19 92 ASN A O 1
ATOM 747 N N . ASP A 1 93 ? 20.330 0.816 -14.954 1.00 88.50 93 ASP A N 1
ATOM 748 C CA . ASP A 1 93 ? 19.340 0.631 -13.888 1.00 88.50 93 ASP A CA 1
ATOM 749 C C . ASP A 1 93 ? 18.811 1.981 -13.385 1.00 88.50 93 ASP A C 1
ATOM 751 O O . ASP A 1 93 ? 19.589 2.907 -13.172 1.00 88.50 93 ASP A O 1
ATOM 755 N N . GLY A 1 94 ? 17.501 2.084 -13.154 1.00 87.88 94 GLY A N 1
ATOM 756 C CA . GLY A 1 94 ? 16.861 3.296 -12.621 1.00 87.88 94 GLY A CA 1
ATOM 757 C C . GLY A 1 94 ? 15.731 3.817 -13.505 1.00 87.88 94 GLY A C 1
ATOM 758 O O . GLY A 1 94 ? 15.299 3.141 -14.434 1.00 87.88 94 GLY A O 1
ATOM 759 N N . TYR A 1 95 ? 15.226 5.013 -13.213 1.00 89.38 95 TYR A N 1
ATOM 760 C CA . TYR A 1 95 ? 14.142 5.624 -13.985 1.00 89.38 95 TYR A CA 1
ATOM 761 C C . TYR A 1 95 ? 14.692 6.458 -15.124 1.00 89.38 95 TYR A C 1
ATOM 763 O O . TYR A 1 95 ? 15.538 7.309 -14.875 1.00 89.38 95 TYR A O 1
ATOM 771 N N . SER A 1 96 ? 14.231 6.234 -16.353 1.00 89.31 96 SER A N 1
ATOM 772 C CA . SER A 1 96 ? 14.551 7.051 -17.525 1.00 89.31 96 SER A CA 1
ATOM 773 C C . SER A 1 96 ? 13.325 7.783 -18.032 1.00 89.31 96 SER A C 1
ATOM 775 O O . SER A 1 96 ? 12.221 7.250 -17.971 1.00 89.31 96 SER A O 1
ATOM 777 N N . MET A 1 97 ? 13.520 9.003 -18.524 1.00 90.31 97 MET A N 1
ATOM 778 C CA . MET A 1 97 ? 12.481 9.780 -19.192 1.00 90.31 97 MET A CA 1
ATOM 779 C C . MET A 1 97 ? 12.836 9.945 -20.663 1.00 90.31 97 MET A C 1
ATOM 781 O O . MET A 1 97 ? 13.934 10.397 -20.993 1.00 90.31 97 MET A O 1
ATOM 785 N N . VAL A 1 98 ? 11.904 9.598 -21.544 1.00 90.06 98 VAL A N 1
ATOM 786 C CA . VAL A 1 98 ? 12.057 9.787 -22.989 1.00 90.06 98 VAL A CA 1
ATOM 787 C C . VAL A 1 98 ? 11.983 11.282 -23.306 1.00 90.06 98 VAL A C 1
ATOM 789 O O . VAL A 1 98 ? 11.004 11.941 -22.964 1.00 90.06 98 VAL A O 1
ATOM 792 N N . ILE A 1 99 ? 13.007 11.818 -23.974 1.00 92.12 99 ILE A N 1
ATOM 793 C CA . ILE A 1 99 ? 13.067 13.237 -24.378 1.00 92.12 99 ILE A CA 1
ATOM 794 C C . ILE A 1 99 ? 12.864 13.444 -25.878 1.00 92.12 99 ILE A C 1
ATOM 796 O O . ILE A 1 99 ? 12.467 14.524 -26.290 1.00 92.12 99 ILE A O 1
ATOM 800 N N . ASP A 1 100 ? 13.172 12.431 -26.688 1.00 90.12 100 ASP A N 1
ATOM 801 C CA . ASP A 1 100 ? 13.030 12.475 -28.143 1.00 90.12 100 ASP A CA 1
ATOM 802 C C . ASP A 1 100 ? 12.741 11.053 -28.624 1.00 90.12 100 ASP A C 1
ATOM 804 O O . ASP A 1 100 ? 13.615 10.179 -28.610 1.00 90.12 100 ASP A O 1
ATOM 808 N N . SER A 1 101 ? 11.488 10.813 -29.002 1.00 88.62 101 SER A N 1
ATOM 809 C CA . SER A 1 101 ? 11.012 9.496 -29.441 1.00 88.62 101 SER A CA 1
ATOM 810 C C . SER A 1 101 ? 11.541 9.111 -30.828 1.00 88.62 101 SER A C 1
ATOM 812 O O . SER A 1 101 ? 11.778 7.931 -31.094 1.00 88.62 101 SER A O 1
ATOM 814 N N . ILE A 1 102 ? 11.797 10.098 -31.695 1.00 87.88 102 ILE A N 1
ATOM 815 C CA . ILE A 1 102 ? 12.280 9.901 -33.069 1.00 87.88 102 ILE A CA 1
ATOM 816 C C . ILE A 1 102 ? 13.766 9.549 -33.052 1.00 87.88 102 ILE A C 1
ATOM 818 O O . ILE A 1 102 ? 14.192 8.595 -33.702 1.00 87.88 102 ILE A O 1
ATOM 822 N N . LYS A 1 103 ? 14.561 10.300 -32.280 1.00 88.31 103 LYS A N 1
ATOM 823 C CA . LYS A 1 103 ? 15.997 10.044 -32.095 1.00 88.31 103 LYS A CA 1
ATOM 824 C C . LYS A 1 103 ? 16.289 9.000 -31.019 1.00 88.31 103 LYS A C 1
ATOM 826 O O . LYS A 1 103 ? 17.461 8.739 -30.766 1.00 88.31 103 LYS A O 1
ATOM 831 N N . ARG A 1 104 ? 15.254 8.433 -30.388 1.00 87.69 104 ARG A N 1
ATOM 832 C CA . ARG A 1 104 ? 15.340 7.388 -29.358 1.00 87.69 104 ARG A CA 1
ATOM 833 C C . ARG A 1 104 ? 16.222 7.768 -28.167 1.00 87.69 104 ARG A C 1
ATOM 835 O O . ARG A 1 104 ? 16.981 6.948 -27.669 1.00 87.69 104 ARG A O 1
ATOM 842 N N . ARG A 1 105 ? 16.130 9.012 -27.698 1.00 89.25 105 ARG A N 1
ATOM 843 C CA . ARG A 1 105 ? 16.942 9.499 -26.574 1.00 89.25 105 ARG A CA 1
ATOM 844 C C . ARG A 1 105 ? 16.139 9.542 -25.286 1.00 89.25 105 ARG A C 1
ATOM 846 O O . ARG A 1 105 ? 15.009 10.039 -25.263 1.00 89.25 105 ARG A O 1
ATOM 853 N N . ALA A 1 106 ? 16.771 9.109 -24.203 1.00 90.31 106 ALA A N 1
ATOM 854 C CA . ALA A 1 106 ? 16.245 9.239 -22.856 1.00 90.31 106 ALA A CA 1
ATOM 855 C C . ALA A 1 106 ? 17.299 9.819 -21.903 1.00 90.31 106 ALA A C 1
ATOM 857 O O . ALA A 1 106 ? 18.503 9.715 -22.134 1.00 90.31 106 ALA A O 1
ATOM 858 N N . ILE A 1 107 ? 16.837 10.440 -20.821 1.00 91.12 107 ILE A N 1
ATOM 859 C CA . ILE A 1 107 ? 17.688 10.977 -19.753 1.00 91.12 107 ILE A CA 1
ATOM 860 C C . ILE A 1 107 ? 17.370 10.316 -18.419 1.00 91.12 107 ILE A C 1
ATOM 862 O O . ILE A 1 107 ? 16.313 9.705 -18.260 1.00 91.12 107 ILE A O 1
ATOM 866 N N . SER A 1 108 ? 18.273 10.482 -17.450 1.00 89.81 108 SER A N 1
ATOM 867 C CA . SER A 1 108 ? 18.011 10.080 -16.069 1.00 89.81 108 SER A CA 1
ATOM 868 C C . SER A 1 108 ? 16.848 10.857 -15.478 1.00 89.81 108 SER A C 1
ATOM 870 O O . SER A 1 108 ? 16.791 12.081 -15.604 1.00 89.81 108 SER A O 1
ATOM 872 N N . TYR A 1 109 ? 15.933 10.137 -14.838 1.00 88.19 109 TYR A N 1
ATOM 873 C CA . TYR A 1 109 ? 14.808 10.706 -14.121 1.00 88.19 109 TYR A CA 1
ATOM 874 C C . TYR A 1 109 ? 14.945 10.397 -12.623 1.00 88.19 109 TYR A C 1
ATOM 876 O O . TYR A 1 109 ? 15.206 9.245 -12.267 1.00 88.19 109 TYR A O 1
ATOM 884 N N . PRO A 1 110 ? 14.792 11.389 -11.728 1.00 87.12 110 PRO A N 1
ATOM 885 C CA . PRO A 1 110 ? 14.956 11.155 -10.300 1.00 87.12 110 PRO A CA 1
ATOM 886 C C . PRO A 1 110 ? 13.879 10.220 -9.742 1.00 87.12 110 PRO A C 1
ATOM 888 O O . PRO A 1 110 ? 12.684 10.422 -9.958 1.00 87.12 110 PRO A O 1
ATOM 891 N N . ASP A 1 111 ? 14.305 9.227 -8.972 1.00 77.88 111 ASP A N 1
ATOM 892 C CA . ASP A 1 111 ? 13.458 8.186 -8.384 1.00 77.88 111 ASP A CA 1
ATOM 893 C C . ASP A 1 111 ? 12.419 8.713 -7.380 1.00 77.88 111 ASP A C 1
ATOM 895 O O . ASP A 1 111 ? 11.301 8.202 -7.326 1.00 77.88 111 ASP A O 1
ATOM 899 N N . PHE A 1 112 ? 12.741 9.772 -6.638 1.00 77.75 112 PHE A N 1
ATOM 900 C CA . PHE A 1 112 ? 11.877 10.345 -5.598 1.00 77.75 112 PHE A CA 1
ATOM 901 C C . PHE A 1 112 ? 10.622 11.062 -6.118 1.00 77.75 112 PHE A C 1
ATOM 903 O O . PHE A 1 112 ? 9.730 11.393 -5.339 1.00 77.75 112 PHE A O 1
ATOM 910 N N . THR A 1 113 ? 10.537 11.338 -7.419 1.00 78.94 113 THR A N 1
ATOM 911 C CA . THR A 1 113 ? 9.403 12.076 -8.003 1.00 78.94 113 THR A CA 1
ATOM 912 C C . THR A 1 113 ? 8.214 11.173 -8.331 1.00 78.94 113 THR A C 1
ATOM 914 O O . THR A 1 113 ? 7.078 11.645 -8.427 1.00 78.94 113 THR A O 1
ATOM 917 N N . LEU A 1 114 ? 8.454 9.866 -8.482 1.00 85.06 114 LEU A N 1
ATOM 918 C CA . LEU A 1 114 ? 7.459 8.915 -8.950 1.00 85.06 114 LEU A CA 1
ATOM 919 C C . LEU A 1 114 ? 7.030 7.961 -7.839 1.00 85.06 114 LEU A C 1
ATOM 921 O O . LEU A 1 114 ? 7.843 7.277 -7.214 1.00 85.06 114 LEU A O 1
ATOM 925 N N . TYR A 1 115 ? 5.718 7.828 -7.652 1.00 90.19 115 TYR A N 1
ATOM 926 C CA . TYR A 1 115 ? 5.198 6.806 -6.755 1.00 90.19 115 TYR A CA 1
ATOM 927 C C . TYR A 1 115 ? 5.498 5.404 -7.310 1.00 90.19 115 TYR A C 1
ATOM 929 O O . TYR A 1 115 ? 4.954 4.991 -8.335 1.00 90.19 115 TYR A O 1
ATOM 937 N N . SER A 1 116 ? 6.357 4.672 -6.601 1.00 88.00 116 SER A N 1
ATOM 938 C CA . SER A 1 116 ? 6.913 3.379 -7.027 1.00 88.00 116 SER A CA 1
ATOM 939 C C . SER A 1 116 ? 6.252 2.174 -6.344 1.00 88.00 116 SER A C 1
ATOM 941 O O . SER A 1 116 ? 6.729 1.046 -6.460 1.00 88.00 116 SER A O 1
ATOM 943 N N . GLY A 1 117 ? 5.143 2.404 -5.635 1.00 90.81 117 GLY A N 1
ATOM 944 C CA . GLY A 1 117 ? 4.558 1.435 -4.711 1.00 90.81 117 GLY A CA 1
ATOM 945 C C . GLY A 1 117 ? 5.055 1.627 -3.276 1.00 90.81 117 GLY A C 1
ATOM 946 O O . GLY A 1 117 ? 6.030 2.331 -3.029 1.00 90.81 117 GLY A O 1
ATOM 947 N N . ALA A 1 118 ? 4.362 0.994 -2.331 1.00 93.38 118 ALA A N 1
ATOM 948 C CA . ALA A 1 118 ? 4.701 1.052 -0.914 1.00 93.38 118 ALA A CA 1
ATOM 949 C C . ALA A 1 118 ? 5.956 0.219 -0.591 1.00 93.38 118 ALA A C 1
ATOM 951 O O . ALA A 1 118 ? 6.137 -0.881 -1.121 1.00 93.38 118 ALA A O 1
ATOM 952 N N . ALA A 1 119 ? 6.795 0.665 0.335 1.00 93.19 119 ALA A N 1
ATOM 953 C CA . ALA A 1 119 ? 7.778 -0.207 0.958 1.00 93.19 119 ALA A CA 1
ATOM 954 C C . ALA A 1 119 ? 7.045 -1.250 1.816 1.00 93.19 119 ALA A C 1
ATOM 956 O O . ALA A 1 119 ? 6.174 -0.922 2.618 1.00 93.19 119 ALA A O 1
ATOM 957 N N . GLN A 1 120 ? 7.349 -2.531 1.615 1.00 92.44 120 GLN A N 1
ATOM 958 C CA . GLN A 1 120 ? 6.685 -3.613 2.337 1.00 92.44 120 GLN A CA 1
ATOM 959 C C . GLN A 1 120 ? 7.556 -4.092 3.494 1.00 92.44 120 GLN A C 1
ATOM 961 O O . GLN A 1 120 ? 8.724 -4.427 3.295 1.00 92.44 120 GLN A O 1
ATOM 966 N N . LYS A 1 121 ? 6.961 -4.209 4.682 1.00 93.19 121 LYS A N 1
ATOM 967 C CA . LYS A 1 121 ? 7.598 -4.808 5.857 1.00 93.19 121 LYS A CA 1
ATOM 968 C C . LYS A 1 121 ? 6.677 -5.860 6.457 1.00 93.19 121 LYS A C 1
ATOM 970 O O . LYS A 1 121 ? 5.467 -5.669 6.492 1.00 93.19 121 LYS A O 1
ATOM 975 N N . ILE A 1 122 ? 7.246 -6.963 6.923 1.00 92.94 122 ILE A N 1
ATOM 976 C CA . ILE A 1 122 ? 6.527 -7.952 7.727 1.00 92.94 122 ILE A CA 1
ATOM 977 C C . ILE A 1 122 ? 7.129 -7.895 9.125 1.00 92.94 122 ILE A C 1
ATOM 979 O O . ILE A 1 122 ? 8.352 -7.931 9.268 1.00 92.94 122 ILE A O 1
ATOM 983 N N . ILE A 1 123 ? 6.274 -7.748 10.127 1.00 92.00 123 ILE A N 1
ATOM 984 C CA . ILE A 1 123 ? 6.632 -7.766 11.543 1.00 92.00 123 ILE A CA 1
ATOM 985 C C . ILE A 1 123 ? 5.843 -8.871 12.233 1.00 92.00 123 ILE A C 1
ATOM 987 O O . ILE A 1 123 ? 4.736 -9.204 11.816 1.00 92.00 123 ILE A O 1
ATOM 991 N N . ASP A 1 124 ? 6.419 -9.445 13.277 1.00 90.00 124 ASP A N 1
ATOM 992 C CA . ASP A 1 124 ? 5.700 -10.342 14.171 1.00 90.00 124 ASP A CA 1
ATOM 993 C C . ASP A 1 124 ? 4.794 -9.553 15.129 1.00 90.00 124 ASP A C 1
ATOM 995 O O . ASP A 1 124 ? 4.747 -8.317 15.133 1.00 90.00 124 ASP A O 1
ATOM 999 N N . GLU A 1 125 ? 4.037 -10.281 15.947 1.00 85.75 125 GLU A N 1
ATOM 1000 C CA . GLU A 1 125 ? 3.169 -9.669 16.952 1.00 85.75 125 GLU A CA 1
ATOM 1001 C C . GLU A 1 125 ? 3.943 -8.855 17.997 1.00 85.75 125 GLU A C 1
ATOM 1003 O O . GLU A 1 125 ? 3.437 -7.836 18.463 1.00 85.75 125 GLU A O 1
ATOM 1008 N N . GLU A 1 126 ? 5.164 -9.267 18.342 1.00 85.88 126 GLU A N 1
ATOM 1009 C CA . GLU A 1 126 ? 6.027 -8.564 19.300 1.00 85.88 126 GLU A CA 1
ATOM 1010 C C . GLU A 1 126 ? 6.463 -7.198 18.747 1.00 85.88 126 GLU A C 1
ATOM 1012 O O . GLU A 1 126 ? 6.485 -6.194 19.462 1.00 85.88 126 GLU A O 1
ATOM 1017 N N . GLY A 1 127 ? 6.704 -7.123 17.437 1.00 87.31 127 GLY A N 1
ATOM 1018 C CA . GLY A 1 127 ? 6.996 -5.894 16.718 1.00 87.31 127 GLY A CA 1
ATOM 1019 C C . GLY A 1 127 ? 5.803 -4.951 16.543 1.00 87.31 127 GLY A C 1
ATOM 1020 O O . GLY A 1 127 ? 6.018 -3.825 16.090 1.00 87.31 127 GLY A O 1
ATOM 1021 N N . PHE A 1 128 ? 4.569 -5.336 16.897 1.00 89.31 128 PHE A N 1
ATOM 1022 C CA . PHE A 1 128 ? 3.359 -4.533 16.646 1.00 89.31 128 PHE A CA 1
ATOM 1023 C C . PHE A 1 128 ? 3.474 -3.095 17.169 1.00 89.31 128 PHE A C 1
ATOM 1025 O O . PHE A 1 128 ? 3.179 -2.143 16.449 1.00 89.31 128 PHE A O 1
ATOM 1032 N N . CYS A 1 129 ? 3.979 -2.917 18.392 1.00 87.75 129 CYS A N 1
ATOM 1033 C CA . CYS A 1 129 ? 4.111 -1.594 19.002 1.00 87.75 129 CYS A CA 1
ATOM 1034 C C . CYS A 1 129 ? 5.123 -0.687 18.279 1.00 87.75 129 CYS A C 1
ATOM 1036 O O . CYS A 1 129 ? 5.090 0.527 18.464 1.00 87.75 129 CYS A O 1
ATOM 1038 N N . SER A 1 130 ? 6.020 -1.248 17.457 1.00 87.56 130 SER A N 1
ATOM 1039 C CA . SER A 1 130 ? 6.941 -0.467 16.617 1.00 87.56 130 SER A CA 1
ATOM 1040 C C . SER A 1 130 ? 6.264 0.146 15.388 1.00 87.56 130 SER A C 1
ATOM 1042 O O . SER A 1 130 ? 6.822 1.060 14.789 1.00 87.56 130 SER A O 1
ATOM 1044 N N . ALA A 1 131 ? 5.074 -0.339 15.014 1.00 87.62 131 ALA A N 1
ATOM 1045 C CA . ALA A 1 131 ? 4.300 0.206 13.903 1.00 87.62 131 ALA A CA 1
ATOM 1046 C C . ALA A 1 131 ? 3.477 1.441 14.301 1.00 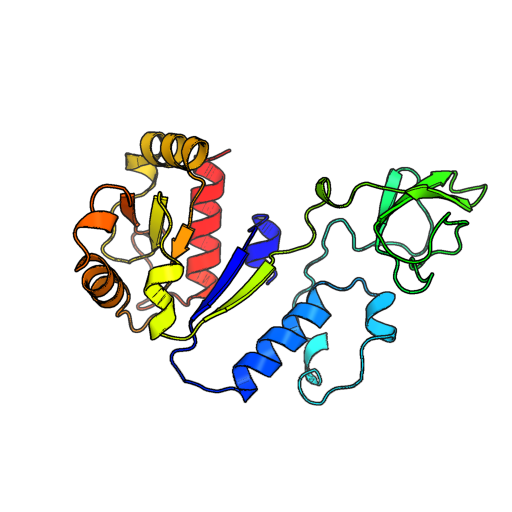87.62 131 ALA A C 1
ATOM 1048 O O . ALA A 1 131 ? 3.002 2.151 13.423 1.00 87.62 131 ALA A O 1
ATOM 1049 N N . ILE A 1 132 ? 3.294 1.704 15.599 1.00 89.50 132 ILE A N 1
ATOM 1050 C CA . ILE A 1 132 ? 2.567 2.881 16.091 1.00 89.50 132 ILE A CA 1
ATOM 1051 C C . ILE A 1 132 ? 3.464 4.114 15.932 1.00 89.50 132 ILE A C 1
ATOM 1053 O O . ILE A 1 132 ? 4.560 4.162 16.491 1.00 89.50 132 ILE A O 1
ATOM 1057 N N . SER A 1 133 ? 2.983 5.112 15.189 1.00 90.69 133 SER A N 1
ATOM 1058 C CA . SER A 1 133 ? 3.648 6.409 15.017 1.00 90.69 133 SER A CA 1
ATOM 1059 C C . SER A 1 133 ? 2.966 7.510 15.838 1.00 90.69 133 SER A C 1
ATOM 1061 O O . SER A 1 133 ? 1.920 7.285 16.456 1.00 90.69 133 SER A O 1
ATOM 1063 N N . SER A 1 134 ? 3.532 8.722 15.797 1.00 91.62 134 SER A N 1
ATOM 1064 C CA . SER A 1 134 ? 3.038 9.902 16.521 1.00 91.62 134 SER A CA 1
ATOM 1065 C C . SER A 1 134 ? 1.574 10.243 16.239 1.00 91.62 134 SER A C 1
ATOM 1067 O O . SER A 1 134 ? 0.886 10.726 17.134 1.00 91.62 134 SER A O 1
ATOM 1069 N N . PHE A 1 135 ? 1.071 9.966 15.032 1.00 94.75 135 PHE A N 1
ATOM 1070 C CA . PHE A 1 135 ? -0.358 10.030 14.731 1.00 94.75 135 PHE A CA 1
ATOM 1071 C C . PHE A 1 135 ? -0.821 8.722 14.097 1.00 94.75 135 PHE A C 1
ATOM 1073 O O . PHE A 1 135 ? -0.491 8.401 12.952 1.00 94.75 135 PHE A O 1
ATOM 1080 N N . THR A 1 136 ? -1.593 7.961 14.868 1.00 95.38 136 THR A N 1
ATOM 1081 C CA . THR A 1 136 ? -2.089 6.645 14.473 1.00 95.38 136 THR A CA 1
ATOM 1082 C C . THR A 1 136 ? -3.611 6.640 14.489 1.00 95.38 136 THR A C 1
ATOM 1084 O O . THR A 1 136 ? -4.236 6.936 15.504 1.00 95.38 136 THR A O 1
ATOM 1087 N N . ILE A 1 137 ? -4.216 6.251 13.372 1.00 96.38 137 ILE A N 1
ATOM 1088 C CA . ILE A 1 137 ? -5.648 6.000 13.262 1.00 96.38 137 ILE A CA 1
ATOM 1089 C C . ILE A 1 137 ? -5.905 4.498 13.223 1.00 96.38 137 ILE A C 1
ATOM 1091 O O . ILE A 1 137 ? -5.278 3.753 12.474 1.00 96.38 137 ILE A O 1
ATOM 1095 N N . VAL A 1 138 ? -6.893 4.059 13.992 1.00 95.81 138 VAL A N 1
ATOM 1096 C CA . VAL A 1 138 ? -7.340 2.672 14.059 1.00 95.81 138 VAL A CA 1
ATOM 1097 C C . VAL A 1 138 ? -8.749 2.572 13.492 1.00 95.81 138 VAL A C 1
ATOM 1099 O O . VAL A 1 138 ? -9.687 3.180 14.014 1.00 95.81 138 VAL A O 1
ATOM 1102 N N . GLY A 1 139 ? -8.911 1.770 12.441 1.00 95.69 139 GLY A N 1
ATOM 1103 C CA . GLY A 1 139 ? -10.226 1.451 11.891 1.00 95.69 139 GLY A CA 1
ATOM 1104 C C . GLY A 1 139 ? -10.975 0.476 12.799 1.00 95.69 139 GLY A C 1
ATOM 1105 O O . GLY A 1 139 ? -10.550 -0.666 12.974 1.00 95.69 139 GLY A O 1
ATOM 1106 N N . THR A 1 140 ? -12.098 0.902 13.378 1.00 94.44 140 THR A N 1
ATOM 1107 C CA . THR A 1 140 ? -12.940 0.050 14.231 1.00 94.44 140 THR A CA 1
ATOM 1108 C C . THR A 1 140 ? -14.415 0.429 14.140 1.00 94.44 140 THR A C 1
ATOM 1110 O O . THR A 1 140 ? -14.774 1.601 14.064 1.00 94.44 140 THR A O 1
ATOM 1113 N N . ARG A 1 141 ? -15.299 -0.572 14.212 1.00 91.94 141 ARG A N 1
ATOM 1114 C CA . ARG A 1 141 ? -16.758 -0.388 14.172 1.00 91.94 141 ARG A CA 1
ATOM 1115 C C . ARG A 1 141 ? -17.285 0.495 15.309 1.00 91.94 141 ARG A C 1
ATOM 1117 O O . ARG A 1 141 ? -18.278 1.192 15.124 1.00 91.94 141 ARG A O 1
ATOM 1124 N N . SER A 1 142 ? -16.636 0.455 16.471 1.00 91.06 142 SER A N 1
ATOM 1125 C CA . SER A 1 142 ? -16.995 1.255 17.650 1.00 91.06 142 SER A CA 1
ATOM 1126 C C . SER A 1 142 ? -16.349 2.644 17.669 1.00 91.06 142 SER A C 1
ATOM 1128 O O . SER A 1 142 ? -16.439 3.333 18.680 1.00 91.06 142 SER A O 1
ATOM 1130 N N . GLY A 1 143 ? -15.624 3.018 16.612 1.00 93.44 143 GLY A N 1
ATOM 1131 C CA . GLY A 1 143 ? -14.922 4.293 16.529 1.00 93.44 143 GLY A CA 1
ATOM 1132 C C . GLY A 1 143 ? -15.862 5.461 16.247 1.00 93.44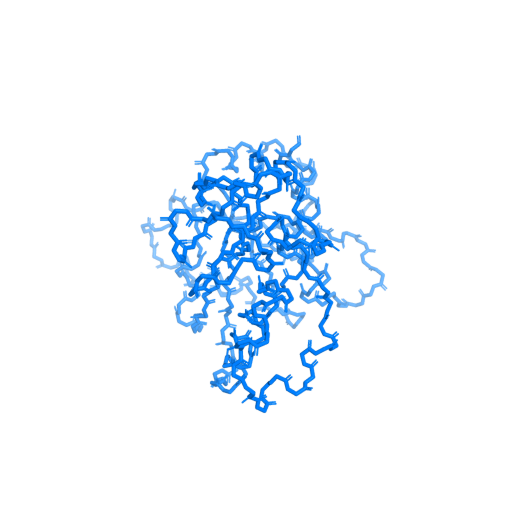 143 GLY A C 1
ATOM 1133 O O . GLY A 1 143 ? -17.012 5.275 15.846 1.00 93.44 143 GLY A O 1
ATOM 1134 N N . ASN A 1 144 ? -15.338 6.672 16.419 1.00 95.56 144 ASN A N 1
ATOM 1135 C CA . ASN A 1 144 ? -16.057 7.903 16.105 1.00 95.56 144 ASN A CA 1
ATOM 1136 C C . ASN A 1 144 ? -16.244 8.069 14.589 1.00 95.56 144 ASN A C 1
ATOM 1138 O O . ASN A 1 144 ? -15.629 7.367 13.784 1.00 95.56 144 ASN A O 1
ATOM 1142 N N . ASN A 1 145 ? -17.064 9.033 14.183 1.00 95.75 145 ASN A N 1
ATOM 1143 C CA . ASN A 1 145 ? -17.170 9.426 12.784 1.00 95.75 145 ASN A CA 1
ATOM 1144 C C . ASN A 1 145 ? -15.962 10.307 12.393 1.00 95.75 145 ASN A C 1
ATOM 1146 O O . ASN A 1 145 ? -15.802 11.388 12.965 1.00 95.75 145 ASN A O 1
ATOM 1150 N N . PRO A 1 146 ? -15.115 9.902 11.426 1.00 96.31 146 PRO A N 1
ATOM 1151 C CA . PRO A 1 146 ? -13.934 10.682 11.038 1.00 96.31 146 PRO A CA 1
ATOM 1152 C C . PRO A 1 146 ? -14.291 12.046 10.433 1.00 96.31 146 PRO A C 1
ATOM 1154 O O . PRO A 1 146 ? -13.517 12.993 10.546 1.00 96.31 146 PRO A O 1
ATOM 1157 N N . LEU A 1 147 ? -15.479 12.181 9.836 1.00 95.62 147 LEU A N 1
ATOM 1158 C CA . LEU A 1 147 ? -15.917 13.436 9.221 1.00 95.62 147 LEU A CA 1
ATOM 1159 C C . LEU A 1 147 ? -16.225 14.526 10.251 1.00 95.62 147 LEU A C 1
ATOM 1161 O O . LEU A 1 147 ? -16.142 15.702 9.928 1.00 95.62 147 LEU A O 1
ATOM 1165 N N . GLU A 1 148 ? -16.531 14.166 11.497 1.00 96.19 148 GLU A N 1
ATOM 1166 C CA . GLU A 1 148 ? -16.752 15.139 12.578 1.00 96.19 148 GLU A CA 1
ATOM 1167 C C . GLU A 1 148 ? -15.436 15.722 13.115 1.00 96.19 148 GLU A C 1
ATOM 1169 O O . GLU A 1 148 ? -15.437 16.749 13.788 1.00 96.19 148 GLU A O 1
ATOM 1174 N N . ARG A 1 149 ? -14.301 15.085 12.800 1.00 95.19 149 ARG A N 1
ATOM 1175 C CA . ARG A 1 149 ? -12.954 15.456 13.259 1.00 95.19 149 ARG A CA 1
ATOM 1176 C C . ARG A 1 149 ? -12.009 15.790 12.101 1.00 95.19 149 ARG A C 1
ATOM 1178 O O . ARG A 1 149 ? -10.794 15.797 12.282 1.00 95.19 149 ARG A O 1
ATOM 1185 N N . TYR A 1 150 ? -12.544 16.094 10.914 1.00 95.75 150 TYR A N 1
ATOM 1186 C CA . TYR A 1 150 ? -11.749 16.268 9.691 1.00 95.75 150 TYR A CA 1
ATOM 1187 C C . TYR A 1 150 ? -10.614 17.299 9.842 1.00 95.75 150 TYR A C 1
ATOM 1189 O O . TYR A 1 150 ? -9.500 17.053 9.385 1.00 95.75 150 TYR A O 1
ATOM 1197 N N . PHE A 1 151 ? -10.864 18.419 10.533 1.00 96.25 151 PHE A N 1
ATOM 1198 C CA . PHE A 1 151 ? -9.861 19.466 10.753 1.00 96.25 151 PHE A CA 1
ATOM 1199 C C . PHE A 1 151 ? -8.699 18.982 11.632 1.00 96.25 151 PHE A C 1
ATOM 1201 O O . PHE A 1 151 ? -7.538 19.256 11.340 1.00 96.25 151 PHE A O 1
ATOM 1208 N N . GLU A 1 152 ? -8.995 18.222 12.689 1.00 95.56 152 GLU A N 1
ATOM 1209 C CA . GLU A 1 152 ? -7.970 17.644 13.564 1.00 95.56 152 GLU A CA 1
ATOM 1210 C C . GLU A 1 152 ? -7.136 16.596 12.822 1.00 95.56 152 GLU A C 1
ATOM 1212 O O . GLU A 1 152 ? -5.908 16.621 12.905 1.00 95.56 152 GLU A O 1
ATOM 1217 N N . ILE A 1 153 ? -7.793 15.718 12.054 1.00 96.62 153 ILE A N 1
ATOM 1218 C CA . ILE A 1 153 ? -7.129 14.687 11.247 1.00 96.62 153 ILE A CA 1
ATOM 1219 C C . ILE A 1 153 ? -6.184 15.335 10.231 1.00 96.62 153 ILE A C 1
ATOM 1221 O O . ILE A 1 153 ? -5.022 14.936 10.149 1.00 96.62 153 ILE A O 1
ATOM 1225 N N . LYS A 1 154 ? -6.652 16.353 9.496 1.00 97.19 154 LYS A N 1
ATOM 1226 C CA . LYS A 1 154 ? -5.840 17.063 8.500 1.00 97.19 154 LYS A CA 1
ATOM 1227 C C . LYS A 1 154 ? -4.624 17.741 9.136 1.00 97.19 154 LYS A C 1
ATOM 1229 O O . LYS A 1 154 ? -3.503 17.508 8.696 1.00 97.19 154 LYS A O 1
ATOM 1234 N N . ASN A 1 155 ? -4.820 18.491 10.221 1.00 95.81 155 ASN A N 1
ATOM 1235 C CA . ASN A 1 155 ? -3.722 19.175 10.911 1.00 95.81 155 ASN A CA 1
ATOM 1236 C C . ASN A 1 155 ? -2.677 18.208 11.480 1.00 95.81 155 ASN A C 1
ATOM 1238 O O . ASN A 1 155 ? -1.485 18.510 11.479 1.00 95.81 155 ASN A O 1
ATOM 1242 N N . ASN A 1 156 ? -3.104 17.060 12.008 1.00 95.38 156 ASN A N 1
ATOM 1243 C CA . ASN A 1 156 ? -2.176 16.052 12.513 1.00 95.38 156 ASN A CA 1
ATOM 1244 C C . ASN A 1 156 ? -1.423 15.358 11.380 1.00 95.38 156 ASN A C 1
ATOM 1246 O O . ASN A 1 156 ? -0.221 15.138 11.507 1.00 95.38 156 ASN A O 1
ATOM 1250 N N . TYR A 1 157 ? -2.106 15.057 10.272 1.00 95.69 157 TYR A N 1
ATOM 1251 C CA . TYR A 1 157 ? -1.479 14.505 9.077 1.00 95.69 157 TYR A CA 1
ATOM 1252 C C . TYR A 1 157 ? -0.377 15.428 8.539 1.00 95.69 157 TYR A C 1
ATOM 1254 O O . TYR A 1 157 ? 0.729 14.960 8.283 1.00 95.69 157 TYR A O 1
ATOM 1262 N N . GLU A 1 158 ? -0.631 16.735 8.440 1.00 95.44 158 GLU A N 1
ATOM 1263 C CA . GLU A 1 158 ? 0.368 17.710 7.974 1.00 95.44 158 GLU A CA 1
ATOM 1264 C C . GLU A 1 158 ? 1.600 17.795 8.892 1.00 95.44 158 GLU A C 1
ATOM 1266 O O . GLU A 1 158 ? 2.703 18.068 8.424 1.00 95.44 158 GLU A O 1
ATOM 1271 N N . LYS A 1 159 ? 1.433 17.539 10.197 1.00 94.12 159 LYS A N 1
ATOM 1272 C CA . LYS A 1 159 ? 2.523 17.597 11.186 1.00 94.12 159 LYS A CA 1
ATOM 1273 C C . LYS A 1 159 ? 3.318 16.301 11.305 1.00 94.12 159 LYS A C 1
ATOM 1275 O O . LYS A 1 159 ? 4.529 16.351 11.501 1.00 94.12 159 LYS A O 1
ATOM 1280 N N . PHE A 1 160 ? 2.641 15.158 11.263 1.00 93.69 160 PHE A N 1
ATOM 1281 C CA . PHE A 1 160 ? 3.208 13.875 11.690 1.00 93.69 160 PHE A CA 1
ATOM 1282 C C . PHE A 1 160 ? 3.103 12.771 10.633 1.00 93.69 160 PHE A C 1
ATOM 1284 O O . PHE A 1 160 ? 3.637 11.680 10.836 1.00 93.69 160 PHE A O 1
ATOM 1291 N N . GLY A 1 161 ? 2.398 13.014 9.526 1.00 94.81 161 GLY A N 1
ATOM 1292 C CA . GLY A 1 161 ? 1.880 11.944 8.681 1.00 94.81 161 GLY A CA 1
ATOM 1293 C C . GLY A 1 161 ? 0.802 11.138 9.408 1.00 94.81 161 GLY A C 1
ATOM 1294 O O . GLY A 1 161 ? 0.298 11.542 10.453 1.00 94.81 161 GLY A O 1
ATOM 1295 N N . ILE A 1 162 ? 0.422 9.990 8.850 1.00 96.06 162 ILE A N 1
ATOM 1296 C CA . ILE A 1 162 ? -0.604 9.119 9.428 1.00 96.06 162 ILE A CA 1
ATOM 1297 C C . ILE A 1 162 ? -0.202 7.651 9.306 1.00 96.06 162 ILE A C 1
ATOM 1299 O O . ILE A 1 162 ? 0.116 7.177 8.217 1.00 96.06 162 ILE A O 1
ATOM 1303 N N . THR A 1 163 ? -0.293 6.914 10.410 1.00 96.69 163 THR A N 1
ATOM 1304 C CA . THR A 1 163 ? -0.327 5.448 10.380 1.00 96.69 163 THR A CA 1
ATOM 1305 C C . THR A 1 163 ? -1.771 4.985 10.471 1.00 96.69 163 THR A C 1
ATOM 1307 O O . THR A 1 163 ? -2.458 5.291 11.441 1.00 96.69 163 THR A O 1
ATOM 1310 N N . LEU A 1 164 ? -2.240 4.218 9.487 1.00 97.38 164 LEU A N 1
ATOM 1311 C CA . LEU A 1 164 ? -3.552 3.576 9.533 1.00 97.38 164 LEU A CA 1
ATOM 1312 C C . LEU A 1 164 ? -3.402 2.099 9.910 1.00 97.38 164 LEU A C 1
ATOM 1314 O O . LEU A 1 164 ? -2.769 1.331 9.188 1.00 97.38 164 LEU A O 1
ATOM 1318 N N . ILE A 1 165 ? -4.050 1.689 10.996 1.00 95.88 165 ILE A N 1
ATOM 1319 C CA . ILE A 1 165 ? -4.104 0.298 11.443 1.00 95.88 165 ILE A CA 1
ATOM 1320 C C . ILE A 1 165 ? -5.488 -0.279 11.131 1.00 95.88 165 ILE A C 1
ATOM 1322 O O . ILE A 1 165 ? -6.508 0.199 11.635 1.00 95.88 165 ILE A O 1
ATOM 1326 N N . ILE A 1 166 ? -5.512 -1.347 10.330 1.00 95.38 166 ILE A N 1
ATOM 1327 C CA . ILE A 1 166 ? -6.707 -2.143 10.028 1.00 95.38 166 ILE A CA 1
ATOM 1328 C C . ILE A 1 166 ? -6.519 -3.545 10.597 1.00 95.38 166 ILE A C 1
ATOM 1330 O O . ILE A 1 166 ? -5.489 -4.180 10.384 1.00 95.38 166 ILE A O 1
ATOM 1334 N N . GLY A 1 167 ? -7.523 -4.018 11.331 1.00 90.50 167 GLY A N 1
ATOM 1335 C CA . GLY A 1 167 ? -7.492 -5.330 11.964 1.00 90.50 167 GLY A CA 1
ATOM 1336 C C . GLY A 1 167 ? -8.222 -6.421 11.215 1.00 90.50 167 GLY A C 1
ATOM 1337 O O . GLY A 1 167 ? -8.997 -6.141 10.299 1.00 90.50 167 GLY A O 1
ATOM 1338 N N . PRO A 1 168 ? -8.009 -7.680 11.633 1.00 87.31 168 PRO A N 1
ATOM 1339 C CA . PRO A 1 168 ? -8.815 -8.775 11.140 1.00 87.31 168 PRO A CA 1
ATOM 1340 C C . PRO A 1 168 ? -10.277 -8.566 11.566 1.00 87.31 168 PRO A C 1
ATOM 1342 O O . PRO A 1 168 ? -10.532 -8.009 12.639 1.00 87.31 168 PRO A O 1
ATOM 1345 N N . PRO A 1 169 ? -11.252 -9.095 10.806 1.00 80.00 169 PRO A N 1
ATOM 1346 C CA . PRO A 1 169 ? -12.670 -8.975 11.155 1.00 80.00 169 PRO A CA 1
ATOM 1347 C C . PRO A 1 169 ? -13.017 -9.553 12.536 1.00 80.00 169 PRO A C 1
ATOM 1349 O O . PRO A 1 169 ? -13.940 -9.090 13.195 1.00 80.00 169 PRO A O 1
ATOM 1352 N N . LYS A 1 170 ? -12.225 -10.524 13.016 1.00 81.88 170 LYS A N 1
ATOM 1353 C CA . LYS A 1 170 ? -12.342 -11.117 14.360 1.00 81.88 170 LYS A CA 1
ATOM 1354 C C . LYS A 1 170 ? -12.053 -10.126 15.504 1.00 81.88 170 LYS A C 1
ATOM 1356 O O . LYS A 1 170 ? -12.355 -10.434 16.654 1.00 81.88 170 LYS A O 1
ATOM 1361 N N . GLY A 1 171 ? -11.472 -8.959 15.215 1.00 82.75 171 GLY A N 1
ATOM 1362 C CA . GLY A 1 171 ? -11.132 -7.931 16.198 1.00 82.75 171 GLY A CA 1
ATOM 1363 C C . GLY A 1 171 ? -9.821 -8.195 16.950 1.00 82.75 171 GLY A C 1
ATOM 1364 O O . GLY A 1 171 ? -8.956 -8.933 16.490 1.00 82.75 171 GLY A O 1
ATOM 1365 N N . GLY A 1 172 ? -9.655 -7.544 18.108 1.00 83.00 172 GLY A N 1
ATOM 1366 C CA . GLY A 1 172 ? -8.486 -7.706 18.990 1.00 83.00 172 GLY A CA 1
ATOM 1367 C C . GLY A 1 172 ? -7.452 -6.575 18.939 1.00 83.00 172 GLY A C 1
ATOM 1368 O O . GLY A 1 172 ? -6.623 -6.480 19.841 1.00 83.00 172 GLY A O 1
ATOM 1369 N N . ILE A 1 173 ? -7.537 -5.663 17.964 1.00 86.50 173 ILE A N 1
ATOM 1370 C CA . ILE A 1 173 ? -6.573 -4.556 17.821 1.00 86.50 173 ILE A CA 1
ATOM 1371 C C . ILE A 1 173 ? -6.590 -3.590 19.004 1.00 86.50 173 ILE A C 1
ATOM 1373 O O . ILE A 1 173 ? -5.526 -3.217 19.480 1.00 86.50 173 ILE A O 1
ATOM 1377 N N . ILE A 1 174 ? -7.769 -3.224 19.517 1.00 84.81 174 ILE A N 1
ATOM 1378 C CA . ILE A 1 174 ? -7.874 -2.280 20.643 1.00 84.81 174 ILE A CA 1
ATOM 1379 C C . ILE A 1 174 ? -7.073 -2.794 21.847 1.00 84.81 174 ILE A C 1
ATOM 1381 O O . ILE A 1 174 ? -6.284 -2.052 22.415 1.00 84.81 174 ILE A O 1
ATOM 1385 N N . ARG A 1 175 ? -7.197 -4.090 22.172 1.00 84.62 175 ARG A N 1
ATOM 1386 C CA . ARG A 1 175 ? -6.449 -4.713 23.275 1.00 84.62 175 ARG A CA 1
ATOM 1387 C C . ARG A 1 175 ? -4.938 -4.688 23.034 1.00 84.62 175 ARG A C 1
ATOM 1389 O O . ARG A 1 175 ? -4.197 -4.376 23.959 1.00 84.62 175 ARG A O 1
ATOM 1396 N N . LYS A 1 176 ? -4.493 -4.978 21.804 1.00 86.00 176 LYS A N 1
ATOM 1397 C CA . LYS A 1 176 ? -3.067 -4.942 21.425 1.00 86.00 176 LYS A CA 1
ATOM 1398 C C . LYS A 1 176 ? -2.480 -3.534 21.542 1.00 86.00 176 LYS A C 1
ATOM 1400 O O . LYS A 1 176 ? -1.373 -3.359 22.038 1.00 86.00 176 LYS A O 1
ATOM 1405 N N . ILE A 1 177 ? -3.238 -2.521 21.135 1.00 85.94 177 ILE A N 1
ATOM 1406 C CA . ILE A 1 177 ? -2.826 -1.123 21.281 1.00 85.94 177 ILE A CA 1
ATOM 1407 C C . ILE A 1 177 ? -2.748 -0.739 22.758 1.00 85.94 177 ILE A C 1
ATOM 1409 O O . ILE A 1 177 ? -1.745 -0.174 23.177 1.00 85.94 177 ILE A O 1
ATOM 1413 N N . SER A 1 178 ? -3.741 -1.117 23.569 1.00 82.69 178 SER A N 1
ATOM 1414 C CA . SER A 1 178 ? -3.696 -0.877 25.015 1.00 82.69 178 SER A CA 1
ATOM 1415 C C . SER A 1 178 ? -2.473 -1.517 25.680 1.00 82.69 178 SER A C 1
ATOM 1417 O O . SER A 1 178 ? -1.889 -0.903 26.563 1.00 82.69 178 SER A O 1
ATOM 1419 N N . SER A 1 179 ? -2.029 -2.702 25.237 1.00 81.56 179 SER A N 1
ATOM 1420 C CA . SER A 1 179 ? -0.793 -3.309 25.757 1.00 81.56 179 SER A CA 1
ATOM 1421 C C . SER A 1 179 ? 0.490 -2.583 25.336 1.00 81.56 179 SER A C 1
ATOM 1423 O O . SER A 1 179 ? 1.493 -2.691 26.033 1.00 81.56 179 SER A O 1
ATOM 1425 N N . CYS A 1 180 ? 0.477 -1.821 24.239 1.00 77.31 180 CYS A N 1
ATOM 1426 C CA . CYS A 1 180 ? 1.624 -1.006 23.825 1.00 77.31 180 CYS A CA 1
ATOM 1427 C C . CYS A 1 180 ? 1.790 0.273 24.653 1.00 77.31 180 CYS A C 1
ATOM 1429 O O . CYS A 1 180 ? 2.881 0.842 24.678 1.00 77.31 180 CYS A O 1
ATOM 1431 N N . ASN A 1 181 ? 0.718 0.712 25.316 1.00 64.94 181 ASN A N 1
ATOM 1432 C CA . ASN A 1 181 ? 0.677 1.958 26.073 1.00 64.94 181 ASN A CA 1
ATOM 1433 C C . ASN A 1 181 ? 1.260 1.829 27.492 1.00 64.94 181 ASN A C 1
ATOM 1435 O O . ASN A 1 181 ? 1.454 2.831 28.154 1.00 64.94 181 ASN A O 1
ATOM 1439 N N . GLY A 1 182 ? 1.653 0.634 27.950 1.00 56.12 182 GLY A N 1
ATOM 1440 C CA . GLY A 1 182 ? 2.271 0.438 29.275 1.00 56.12 182 GLY A CA 1
ATOM 1441 C C . GLY A 1 182 ? 3.687 1.017 29.463 1.00 56.12 182 GLY A C 1
ATOM 1442 O O . GLY A 1 182 ? 4.320 0.716 30.469 1.00 56.12 182 GLY A O 1
ATOM 1443 N N . ASN A 1 183 ? 4.200 1.800 28.508 1.00 55.38 183 ASN A N 1
ATOM 1444 C CA . ASN A 1 183 ? 5.487 2.493 28.595 1.00 55.38 183 ASN A CA 1
ATOM 1445 C C . ASN A 1 183 ? 5.223 4.005 28.677 1.00 55.38 183 ASN A C 1
ATOM 1447 O O . ASN A 1 183 ? 4.995 4.642 27.646 1.00 55.38 183 ASN A O 1
ATOM 1451 N N . GLU A 1 184 ? 5.267 4.561 29.890 1.00 51.38 184 GLU A N 1
ATOM 1452 C CA . GLU A 1 184 ? 4.878 5.944 30.234 1.00 51.38 184 GLU A CA 1
ATOM 1453 C C . GLU A 1 184 ? 5.546 7.024 29.349 1.00 51.38 184 GLU A C 1
ATOM 1455 O O . GLU A 1 184 ? 4.944 8.054 29.053 1.00 51.38 184 GLU A O 1
ATOM 1460 N N . GLU A 1 185 ? 6.751 6.778 28.820 1.00 49.94 185 GLU A N 1
ATOM 1461 C CA . GLU A 1 185 ? 7.454 7.722 27.933 1.00 49.94 185 GLU A CA 1
ATOM 1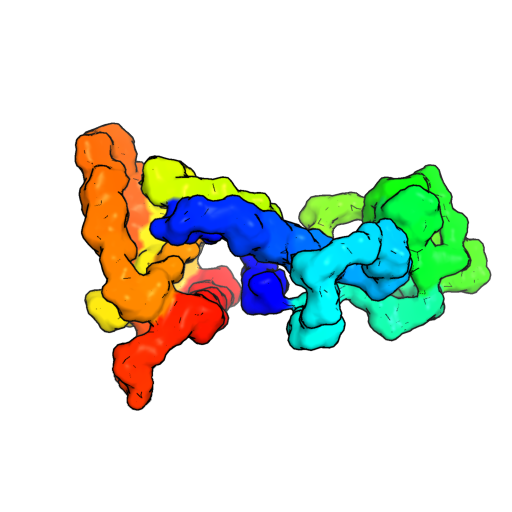462 C C . GLU A 1 185 ? 6.844 7.842 26.519 1.00 49.94 185 GLU A C 1
ATOM 1464 O O . GLU A 1 185 ? 7.005 8.869 25.860 1.00 49.94 185 GLU A O 1
ATOM 1469 N N . LYS A 1 186 ? 6.128 6.817 26.026 1.00 49.62 186 LYS A N 1
ATOM 1470 C CA . LYS A 1 186 ? 5.489 6.832 24.692 1.00 49.62 186 LYS A CA 1
ATOM 1471 C C . LYS A 1 186 ? 4.069 7.402 24.708 1.00 49.62 186 LYS A C 1
ATOM 1473 O O . LYS A 1 186 ? 3.583 7.834 23.660 1.00 49.62 186 LYS A O 1
ATOM 1478 N N . GLU A 1 187 ? 3.409 7.418 25.864 1.00 51.50 187 GLU A N 1
ATOM 1479 C CA . GLU A 1 187 ? 2.023 7.885 26.007 1.00 51.50 187 GLU A CA 1
ATOM 1480 C C . GLU A 1 187 ? 1.873 9.397 25.795 1.00 51.50 187 GLU A C 1
ATOM 1482 O O . GLU A 1 187 ? 0.831 9.849 25.326 1.00 51.50 187 GLU A O 1
ATOM 1487 N N . GLN A 1 188 ? 2.917 10.186 26.064 1.00 49.72 188 GLN A N 1
ATOM 1488 C CA . GLN A 1 188 ? 2.840 11.645 25.952 1.00 49.72 188 GLN A CA 1
ATOM 1489 C C . GLN A 1 188 ? 2.924 12.164 24.500 1.00 49.72 188 GLN A C 1
ATOM 1491 O O . GLN A 1 188 ? 2.552 13.308 24.239 1.00 49.72 188 GLN A O 1
ATOM 1496 N N . TYR A 1 189 ? 3.372 11.335 23.547 1.00 58.94 189 TYR A N 1
ATOM 1497 C CA . TYR A 1 189 ? 3.692 11.773 22.177 1.00 58.94 189 TYR A CA 1
ATOM 1498 C C . TYR A 1 189 ? 2.872 11.100 21.069 1.00 58.94 189 TYR A C 1
ATOM 1500 O O . TYR A 1 189 ? 2.853 11.603 19.945 1.00 58.94 189 TYR A O 1
ATOM 1508 N N . ASN A 1 190 ? 2.188 9.988 21.356 1.00 75.75 190 ASN A N 1
ATOM 1509 C CA . ASN A 1 190 ? 1.432 9.246 20.348 1.00 75.75 190 ASN A CA 1
ATOM 1510 C C . ASN A 1 190 ? -0.066 9.558 20.439 1.00 75.75 190 ASN A C 1
ATOM 1512 O O . ASN A 1 190 ? -0.763 9.088 21.337 1.00 75.75 190 ASN A O 1
ATOM 1516 N N . LYS A 1 191 ? -0.592 10.314 19.470 1.00 88.69 191 LYS A N 1
ATOM 1517 C CA . LYS A 1 191 ? -2.032 10.551 19.321 1.00 88.69 191 LYS A CA 1
ATOM 1518 C C . LYS A 1 191 ? -2.659 9.361 18.592 1.00 88.69 191 LYS A C 1
ATOM 1520 O O . LYS A 1 191 ? -2.517 9.221 17.376 1.00 88.69 191 LYS A O 1
ATOM 1525 N N . ILE A 1 192 ? -3.333 8.494 19.345 1.00 92.25 192 ILE A N 1
ATOM 1526 C CA . ILE A 1 192 ? -4.032 7.322 18.807 1.00 92.25 192 ILE A CA 1
ATOM 1527 C C . ILE A 1 192 ? -5.535 7.598 18.781 1.00 92.25 192 ILE A C 1
ATOM 1529 O O . ILE A 1 192 ? -6.148 7.837 19.820 1.00 92.25 192 ILE A O 1
ATOM 1533 N N . GLU A 1 193 ? -6.138 7.539 17.597 1.00 94.06 193 GLU A N 1
ATOM 1534 C CA . GLU A 1 193 ? -7.560 7.814 17.393 1.00 94.06 193 GLU A CA 1
ATOM 1535 C C . GLU A 1 193 ? -8.280 6.616 16.769 1.00 94.06 193 GLU A C 1
ATOM 1537 O O . GLU A 1 193 ? -7.725 5.871 15.963 1.00 94.06 193 GLU A O 1
ATOM 1542 N N . PHE A 1 194 ? -9.547 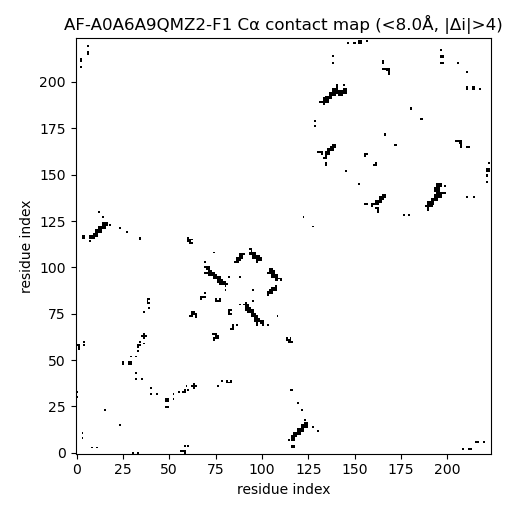6.428 17.137 1.00 95.50 194 PHE A N 1
ATOM 1543 C CA . PHE A 1 194 ? -10.362 5.293 16.709 1.00 95.50 194 PHE A CA 1
ATOM 1544 C C . PHE A 1 194 ? -11.552 5.792 15.893 1.00 95.50 194 PHE A C 1
ATOM 1546 O O . PHE A 1 194 ? -12.406 6.510 16.422 1.00 95.50 194 PHE A O 1
ATOM 1553 N N . TYR A 1 195 ? -11.642 5.371 14.631 1.00 97.12 195 TYR A N 1
ATOM 1554 C CA . TYR A 1 195 ? -12.685 5.822 13.709 1.00 97.12 195 TYR A CA 1
ATOM 1555 C C . TYR A 1 195 ? -13.418 4.663 13.039 1.00 97.12 195 TYR A C 1
ATOM 1557 O O . TYR A 1 195 ? -12.824 3.647 12.670 1.00 97.12 195 TYR A O 1
ATOM 1565 N N . ASN A 1 196 ? -14.725 4.847 12.854 1.00 96.31 196 ASN A N 1
ATOM 1566 C CA . ASN A 1 196 ? -15.559 3.990 12.031 1.00 96.31 196 ASN A CA 1
ATOM 1567 C C . ASN A 1 196 ? -15.721 4.610 10.638 1.00 96.31 196 ASN A C 1
ATOM 1569 O O . ASN A 1 196 ? -16.454 5.579 10.449 1.00 96.31 196 ASN A O 1
ATOM 1573 N N . PHE A 1 197 ? -15.055 4.012 9.655 1.00 97.25 197 PHE A N 1
ATOM 1574 C CA . PHE A 1 197 ? -15.086 4.447 8.258 1.00 97.25 197 PHE A CA 1
ATOM 1575 C C . PHE A 1 197 ? -16.281 3.906 7.462 1.00 97.25 197 PHE A C 1
ATOM 1577 O O . PHE A 1 197 ? -16.484 4.303 6.320 1.00 97.25 197 PHE A O 1
ATOM 1584 N N . ILE A 1 198 ? -17.071 2.991 8.031 1.00 96.56 198 ILE A N 1
ATOM 1585 C CA . ILE A 1 198 ? -18.225 2.374 7.362 1.00 96.56 198 ILE A CA 1
ATOM 1586 C C . ILE A 1 198 ? -19.415 2.380 8.338 1.00 96.56 198 ILE A C 1
ATOM 1588 O O . ILE A 1 198 ? -19.853 1.331 8.831 1.00 96.56 198 ILE A O 1
ATOM 1592 N N . PRO A 1 199 ? -19.942 3.571 8.679 1.00 94.56 199 PRO A N 1
ATOM 1593 C CA . PRO A 1 199 ? -21.098 3.674 9.555 1.00 94.56 199 PRO A CA 1
ATOM 1594 C C . PRO A 1 199 ? -22.309 2.983 8.918 1.00 94.56 199 PRO A C 1
ATOM 1596 O O . PRO A 1 199 ? -22.503 3.024 7.705 1.00 94.56 199 PRO A O 1
ATOM 1599 N N . LYS A 1 200 ? -23.148 2.356 9.752 1.00 94.19 200 LYS A N 1
ATOM 1600 C CA . LYS A 1 200 ? -24.358 1.631 9.313 1.00 94.19 200 LYS A CA 1
ATOM 1601 C C . LYS A 1 200 ? -24.075 0.538 8.261 1.00 94.19 200 LYS A C 1
ATOM 1603 O O . LYS A 1 200 ? -24.892 0.317 7.372 1.00 94.19 200 LYS A O 1
ATOM 1608 N N . GLN A 1 201 ? -22.937 -0.157 8.375 1.00 95.12 201 GLN A N 1
ATOM 1609 C CA . GLN A 1 201 ? -22.609 -1.306 7.522 1.00 95.12 201 GLN A CA 1
ATOM 1610 C C . GLN A 1 201 ? -23.771 -2.316 7.441 1.00 95.12 201 GLN A C 1
ATOM 1612 O O . GLN A 1 201 ? -24.347 -2.701 8.460 1.00 95.12 201 GLN A O 1
ATOM 1617 N N . GLY A 1 202 ? -24.095 -2.764 6.225 1.00 96.06 202 GLY A N 1
ATOM 1618 C CA . GLY A 1 202 ? -25.169 -3.737 5.974 1.00 96.06 202 GLY A CA 1
ATOM 1619 C C . GLY A 1 202 ? -24.760 -5.199 6.182 1.00 96.06 202 GLY A C 1
ATOM 1620 O O . GLY A 1 202 ? -25.603 -6.090 6.151 1.00 96.06 202 GLY A O 1
ATOM 1621 N N . VAL A 1 203 ? -23.469 -5.453 6.398 1.00 94.88 203 VAL A N 1
ATOM 1622 C CA . VAL A 1 203 ? -22.906 -6.783 6.664 1.00 94.88 203 VAL A CA 1
ATOM 1623 C C . VAL A 1 203 ? -22.473 -6.896 8.119 1.00 94.88 203 VAL A C 1
ATOM 1625 O O . VAL A 1 203 ? -22.194 -5.894 8.779 1.00 94.88 203 VAL A O 1
ATOM 1628 N N . ARG A 1 204 ? -22.388 -8.126 8.635 1.00 91.81 204 ARG A N 1
ATOM 1629 C CA . ARG A 1 204 ? -21.920 -8.369 10.007 1.00 91.81 204 ARG A CA 1
ATOM 1630 C C . ARG A 1 204 ? -20.471 -7.921 10.193 1.00 91.81 204 ARG A C 1
ATOM 1632 O O . ARG A 1 204 ? -20.194 -7.172 11.127 1.00 91.81 204 ARG A O 1
ATOM 1639 N N . ASP A 1 205 ? -19.618 -8.324 9.259 1.00 92.62 205 ASP A N 1
ATOM 1640 C CA . ASP A 1 205 ? -18.173 -8.145 9.297 1.00 92.62 205 ASP A CA 1
ATOM 1641 C C . ASP A 1 205 ? -17.696 -7.582 7.956 1.00 92.62 205 ASP A C 1
ATOM 1643 O O . ASP A 1 205 ? -18.150 -8.033 6.904 1.00 92.62 205 ASP A O 1
ATOM 1647 N N . VAL A 1 206 ? -16.788 -6.607 8.000 1.00 94.25 206 VAL A N 1
ATOM 1648 C CA . VAL A 1 206 ? -16.118 -6.053 6.814 1.00 94.25 206 VAL A CA 1
ATOM 1649 C C . VAL A 1 206 ? -14.715 -6.642 6.748 1.00 94.25 206 VAL A C 1
ATOM 1651 O O . VAL A 1 206 ? -14.010 -6.657 7.760 1.00 94.25 206 VAL A O 1
ATOM 1654 N N . ARG A 1 207 ? -14.304 -7.145 5.581 1.00 94.00 207 ARG A N 1
ATOM 1655 C CA . ARG A 1 207 ? -12.975 -7.747 5.407 1.00 94.00 207 ARG A CA 1
ATOM 1656 C C . ARG A 1 207 ? -11.877 -6.684 5.429 1.00 94.00 207 ARG A C 1
ATOM 1658 O O . ARG A 1 207 ? -12.128 -5.507 5.177 1.00 94.00 207 ARG A O 1
ATOM 1665 N N . ALA A 1 208 ? -10.642 -7.090 5.719 1.00 93.12 208 ALA A N 1
ATOM 1666 C CA . ALA A 1 208 ? -9.529 -6.154 5.887 1.00 93.12 208 ALA A CA 1
ATOM 1667 C C . ALA A 1 208 ? -9.253 -5.334 4.612 1.00 93.12 208 ALA A C 1
ATOM 1669 O O . ALA A 1 208 ? -8.991 -4.137 4.690 1.00 93.12 208 ALA A O 1
ATOM 1670 N N . GLU A 1 209 ? -9.363 -5.946 3.434 1.00 92.75 209 GLU A N 1
ATOM 1671 C CA . GLU A 1 209 ? -9.185 -5.289 2.139 1.00 92.75 209 GLU A CA 1
ATOM 1672 C C . GLU A 1 209 ? -10.282 -4.255 1.826 1.00 92.75 209 GLU A C 1
ATOM 1674 O O . GLU A 1 209 ? -9.986 -3.191 1.279 1.00 92.75 209 GLU A O 1
ATOM 1679 N N . GLU A 1 210 ? -11.528 -4.534 2.218 1.00 95.75 210 GLU A N 1
ATOM 1680 C CA . GLU A 1 210 ? -12.687 -3.642 2.057 1.00 95.75 210 GLU A CA 1
ATOM 1681 C C . GLU A 1 210 ? -12.602 -2.464 3.036 1.00 95.75 210 GLU A C 1
ATOM 1683 O O . GLU A 1 210 ? -12.828 -1.306 2.667 1.00 95.75 210 GLU A O 1
ATOM 1688 N N . ALA A 1 211 ? -12.218 -2.758 4.282 1.00 96.38 211 ALA A N 1
ATOM 1689 C CA . ALA A 1 211 ? -11.987 -1.766 5.320 1.00 96.38 211 ALA A CA 1
ATOM 1690 C C . ALA A 1 211 ? -10.824 -0.837 4.953 1.00 96.38 211 ALA A C 1
ATOM 1692 O O . ALA A 1 211 ? -10.960 0.379 5.086 1.00 96.38 211 ALA A O 1
ATOM 1693 N N . LEU A 1 212 ? -9.713 -1.377 4.437 1.00 96.75 212 LEU A N 1
ATOM 1694 C CA . LEU A 1 212 ? -8.569 -0.591 3.973 1.00 96.75 212 LEU A CA 1
ATOM 1695 C C . LEU A 1 212 ? -8.969 0.367 2.847 1.00 96.75 212 LEU A C 1
ATOM 1697 O O . LEU A 1 212 ? -8.653 1.553 2.919 1.00 96.75 212 LEU A O 1
ATOM 1701 N N . LEU A 1 213 ? -9.686 -0.129 1.833 1.00 97.50 213 LEU A N 1
ATOM 1702 C CA . LEU A 1 213 ? -10.153 0.689 0.710 1.00 97.50 213 LEU A CA 1
ATOM 1703 C C . LEU A 1 213 ? -11.063 1.825 1.186 1.00 97.50 213 LEU A C 1
ATOM 1705 O O . LEU A 1 213 ? -10.846 2.980 0.822 1.00 97.50 213 LEU A O 1
ATOM 1709 N N . SER A 1 214 ? -12.049 1.512 2.026 1.00 97.44 214 SER A N 1
ATOM 1710 C CA . SER A 1 214 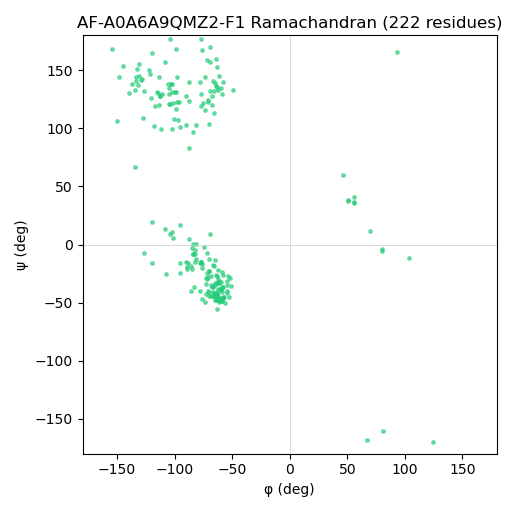? -13.008 2.500 2.533 1.00 97.44 214 SER A CA 1
ATOM 1711 C C . SER A 1 214 ? -12.328 3.555 3.410 1.00 97.44 214 SER A C 1
ATOM 1713 O O . SER A 1 214 ? -12.558 4.751 3.240 1.00 97.44 214 SER A O 1
ATOM 1715 N N . SER A 1 215 ? -11.437 3.118 4.304 1.00 98.06 215 SER A N 1
ATOM 1716 C CA . SER A 1 215 ? -10.721 4.005 5.225 1.00 98.06 215 SER A CA 1
ATOM 1717 C C . SER A 1 215 ? -9.792 4.955 4.478 1.00 98.06 215 SER A C 1
ATOM 1719 O O . SER A 1 215 ? -9.847 6.162 4.697 1.00 98.06 215 SER A O 1
ATOM 1721 N N . LEU A 1 216 ? -8.987 4.434 3.544 1.00 98.19 216 LEU A N 1
ATOM 1722 C CA . LEU A 1 216 ? -8.100 5.265 2.733 1.00 98.19 216 LEU A CA 1
ATOM 1723 C C . LEU A 1 216 ? -8.876 6.224 1.827 1.00 98.19 216 LEU A C 1
ATOM 1725 O O . LEU A 1 216 ? -8.435 7.353 1.653 1.00 98.19 216 LEU A O 1
ATOM 1729 N N . SER A 1 217 ? -10.045 5.829 1.310 1.00 98.12 217 SER A N 1
ATOM 1730 C CA . SER A 1 217 ? -10.891 6.726 0.507 1.00 98.12 217 SER A CA 1
ATOM 1731 C C . SER A 1 217 ? -11.342 7.951 1.306 1.00 98.12 217 SER A C 1
ATOM 1733 O O . SER A 1 217 ? -11.230 9.077 0.827 1.00 98.12 217 SER A O 1
ATOM 1735 N N . ILE A 1 218 ? -11.815 7.739 2.538 1.00 98.00 218 ILE A N 1
ATOM 1736 C CA . ILE A 1 218 ? -12.276 8.822 3.416 1.00 98.00 218 ILE A CA 1
ATOM 1737 C C . ILE A 1 218 ? -11.100 9.673 3.895 1.00 98.00 218 ILE A C 1
ATOM 1739 O O . ILE A 1 218 ? -11.183 10.896 3.845 1.00 98.00 218 ILE A O 1
ATOM 1743 N N . ILE A 1 219 ? -9.993 9.054 4.315 1.00 97.94 219 ILE A N 1
ATOM 1744 C CA . ILE A 1 219 ? -8.784 9.786 4.717 1.00 97.94 219 ILE A CA 1
ATOM 1745 C C . ILE A 1 219 ? -8.283 10.652 3.559 1.00 97.94 219 ILE A C 1
ATOM 1747 O O . ILE A 1 219 ? -8.023 11.833 3.762 1.00 97.94 219 ILE A O 1
ATOM 1751 N N . ASN A 1 220 ? -8.222 10.106 2.341 1.00 97.62 220 ASN A N 1
ATOM 1752 C CA . ASN A 1 220 ? -7.799 10.839 1.151 1.00 97.62 220 ASN A CA 1
ATOM 1753 C C . ASN A 1 220 ? -8.679 12.066 0.872 1.00 97.62 220 ASN A C 1
ATOM 1755 O O . ASN A 1 220 ? -8.148 13.090 0.461 1.00 97.62 220 ASN A O 1
ATOM 1759 N N . MET A 1 221 ? -9.992 11.969 1.109 1.00 97.25 221 MET A N 1
ATOM 1760 C CA . MET A 1 221 ? -10.936 13.090 0.988 1.00 97.25 221 MET A CA 1
ATOM 1761 C C . MET A 1 221 ? -10.769 14.140 2.098 1.00 97.25 221 MET A C 1
ATOM 1763 O O . MET A 1 221 ? -11.106 15.299 1.902 1.00 97.25 221 MET A O 1
ATOM 1767 N N . ILE A 1 222 ? -10.295 13.746 3.282 1.00 97.25 222 ILE A N 1
ATOM 1768 C CA . ILE A 1 222 ? -10.063 14.673 4.399 1.00 97.25 222 ILE A CA 1
ATOM 1769 C C . ILE A 1 222 ? -8.759 15.460 4.203 1.00 97.25 222 ILE A C 1
ATOM 1771 O O . ILE A 1 222 ? -8.703 16.645 4.533 1.00 97.25 222 ILE A O 1
ATOM 1775 N N . ILE A 1 223 ? -7.703 14.804 3.712 1.00 95.75 223 ILE A N 1
ATOM 1776 C CA . ILE A 1 223 ? -6.355 15.394 3.653 1.00 95.75 223 ILE A CA 1
ATOM 1777 C C . ILE A 1 223 ? -6.066 16.177 2.363 1.00 95.75 223 ILE A C 1
ATOM 1779 O O . ILE A 1 223 ? -5.162 17.010 2.382 1.00 95.75 223 ILE A O 1
ATOM 1783 N N . ASN A 1 224 ? -6.821 15.951 1.281 1.00 90.69 224 ASN A N 1
ATOM 1784 C CA . ASN A 1 224 ? -6.685 16.665 0.002 1.00 90.69 224 ASN A CA 1
ATOM 1785 C C . ASN A 1 224 ? -7.933 17.496 -0.284 1.00 90.69 224 ASN A C 1
ATOM 1787 O O . ASN A 1 224 ? -7.765 18.685 -0.629 1.00 90.69 224 ASN A O 1
#

Nearest PDB structures (foldseek):
  4rg1-assembly1_B  TM=7.025E-01  e=2.513E-11  Homo sapiens
  2yy8-assembly1_B  TM=5.638E-01  e=4.689E-01  Pyrococcus horikoshii
  2yy8-assembly1_A  TM=6.238E-01  e=8.901E-01  Pyrococcus horikoshii
  4n7b-assembly1_A  TM=3.315E-01  e=4.419E+00  Plasmodium falciparum

Mean predicted aligned error: 6.25 Å

Sequence (224 aa):
MRVSSIFRVNDLIWIDDVKNKDINKIICELYKYSILPSYLKKDFPIKNELKYAGLLSPVNLPSHPQQALPLEGEVRIGRKGNFGIDVDTPYNDGYSMVIDSIKRRAISYPDFTLYSGAAQKIIDEEGFCSAISSFTIVGTRSGNNPLERYFEIKNNYEKFGITLIIGPPKGGIIRKISSCNGNEEKEQYNKIEFYNFIPKQGVRDVRAEEALLSSLSIINMIIN